Protein AF-D6M310-F1 (afdb_monomer)

Radius of gyration: 17.61 Å; Cα contacts (8 Å, |Δi|>4): 504; chains: 1; bounding box: 46×36×50 Å

Solvent-accessible surface area (backbone atoms only — not comparable to full-atom values): 12170 Å² total; per-residue (Å²): 90,78,44,66,45,43,84,85,25,40,32,71,4,36,37,53,16,61,73,55,71,64,67,44,76,38,56,81,94,59,65,78,46,72,40,64,43,55,43,76,31,38,37,73,98,52,70,31,34,40,52,64,45,43,35,78,77,72,47,52,67,87,69,46,58,67,46,52,50,48,44,40,73,65,60,84,83,68,48,81,92,77,37,37,74,42,31,30,25,39,21,34,22,29,72,80,40,39,59,79,41,71,46,77,46,69,38,84,70,81,80,83,89,54,66,55,53,76,50,77,41,44,92,67,47,79,96,52,38,91,78,48,46,89,90,47,75,40,76,44,64,30,42,48,58,89,65,32,36,34,36,73,62,66,96,91,39,63,53,74,45,81,61,67,56,23,49,30,19,43,30,34,16,35,71,40,80,59,62,42,52,41,60,73,47,57,83,34,35,32,44,63,64,50,73,74,52,23,64,76,29,74,49,79,39,55,21,48,24,73,22,22,27,38,32,37,15,34,64,84

Mean predicted aligned error: 3.47 Å

Structure (mmCIF, N/CA/C/O backbone):
data_AF-D6M310-F1
#
_entry.id   AF-D6M310-F1
#
loop_
_atom_site.group_PDB
_atom_site.id
_atom_site.type_symbol
_atom_site.label_atom_id
_atom_site.label_alt_id
_atom_site.label_comp_id
_atom_site.label_asym_id
_atom_site.label_entity_id
_atom_site.label_seq_id
_atom_site.pdbx_PDB_ins_code
_atom_site.Cartn_x
_atom_site.Cartn_y
_atom_site.Cartn_z
_atom_site.occupancy
_atom_site.B_iso_or_equiv
_atom_site.auth_seq_id
_atom_site.auth_comp_id
_atom_site.auth_asym_id
_atom_site.auth_atom_id
_atom_site.pdbx_PDB_model_num
ATOM 1 N N . MET A 1 1 ? -18.381 0.408 2.558 1.00 96.25 1 MET A N 1
ATOM 2 C CA . MET A 1 1 ? -17.812 1.773 2.440 1.00 96.25 1 MET A CA 1
ATOM 3 C C . MET A 1 1 ? -16.649 1.743 1.456 1.00 96.25 1 MET A C 1
ATOM 5 O O . MET A 1 1 ? -16.015 0.702 1.362 1.00 96.25 1 MET A O 1
ATOM 9 N N . TYR A 1 2 ? -16.381 2.819 0.716 1.00 98.44 2 TYR A N 1
ATOM 10 C CA . TYR A 1 2 ? -15.261 2.897 -0.232 1.00 98.44 2 TYR A CA 1
ATOM 11 C C . TYR A 1 2 ? -14.423 4.144 0.060 1.00 98.44 2 TYR A C 1
ATOM 13 O O . TYR A 1 2 ? -14.993 5.217 0.251 1.00 98.44 2 TYR A O 1
ATOM 21 N N . VAL A 1 3 ? -13.100 3.987 0.117 1.00 98.69 3 VAL A N 1
ATOM 22 C CA . VAL A 1 3 ? -12.133 5.064 0.364 1.00 98.69 3 VAL A CA 1
ATOM 23 C C . VAL A 1 3 ? -11.127 5.074 -0.793 1.00 98.69 3 VAL A C 1
ATOM 25 O O . VAL A 1 3 ? -10.292 4.168 -0.875 1.00 98.69 3 VAL A O 1
ATOM 28 N N . PRO A 1 4 ? -11.205 6.056 -1.708 1.00 98.31 4 PRO A N 1
ATOM 29 C CA . PRO A 1 4 ? -10.232 6.187 -2.788 1.00 98.31 4 PRO A CA 1
ATOM 30 C C . PRO A 1 4 ? -8.868 6.628 -2.237 1.00 98.31 4 PRO A C 1
ATOM 32 O O . PRO A 1 4 ? -8.811 7.255 -1.179 1.00 98.31 4 PRO A O 1
ATOM 35 N N . ALA A 1 5 ? -7.779 6.364 -2.960 1.00 97.50 5 ALA A N 1
ATOM 36 C CA . ALA A 1 5 ? -6.463 6.920 -2.656 1.00 97.50 5 ALA A CA 1
ATOM 37 C C . ALA A 1 5 ? -6.362 8.322 -3.273 1.00 97.50 5 ALA A C 1
ATOM 39 O O . ALA A 1 5 ? -6.257 8.471 -4.483 1.00 97.50 5 ALA A O 1
ATOM 40 N N . THR A 1 6 ? -6.441 9.357 -2.444 1.00 96.00 6 THR A N 1
ATOM 41 C CA . THR A 1 6 ? -6.372 10.770 -2.854 1.00 96.00 6 THR A CA 1
ATOM 42 C C . THR A 1 6 ? -5.476 11.520 -1.889 1.00 96.00 6 THR A C 1
ATOM 44 O O . THR A 1 6 ? -5.222 11.036 -0.785 1.00 96.00 6 THR A O 1
ATOM 47 N N . ALA A 1 7 ? -5.095 12.751 -2.219 1.00 92.56 7 ALA A N 1
ATOM 48 C CA . ALA A 1 7 ? -4.301 13.576 -1.306 1.00 92.56 7 ALA A CA 1
ATOM 49 C C . ALA A 1 7 ? -4.944 13.845 0.070 1.00 92.56 7 ALA A C 1
ATOM 51 O O . ALA A 1 7 ? -4.262 14.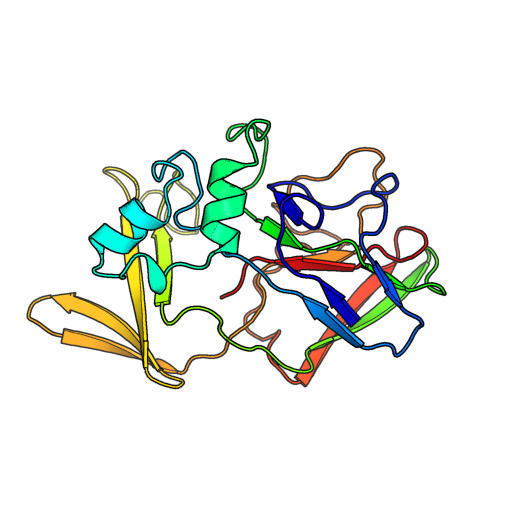282 0.991 1.00 92.56 7 ALA A O 1
ATOM 52 N N . LYS A 1 8 ? -6.251 13.596 0.225 1.00 94.00 8 LYS A N 1
ATOM 53 C CA . LYS A 1 8 ? -6.982 13.785 1.489 1.00 94.00 8 LYS A CA 1
ATOM 54 C C . LYS A 1 8 ? -7.143 12.509 2.306 1.00 94.00 8 LYS A C 1
ATOM 56 O O . LYS A 1 8 ? -7.536 12.585 3.464 1.00 94.00 8 LYS A O 1
ATOM 61 N N . THR A 1 9 ? -6.937 11.353 1.686 1.00 97.19 9 THR A N 1
ATOM 62 C CA . THR A 1 9 ? -7.278 10.045 2.260 1.00 97.19 9 THR A CA 1
ATOM 63 C C . THR A 1 9 ? -6.067 9.142 2.445 1.00 97.19 9 THR A C 1
ATOM 65 O O . THR A 1 9 ? -6.218 8.014 2.917 1.00 97.19 9 THR A O 1
ATOM 68 N N . VAL A 1 10 ? -4.882 9.621 2.059 1.00 96.31 10 VAL A N 1
ATOM 69 C CA . VAL A 1 10 ? -3.625 8.905 2.237 1.00 96.31 10 VAL A CA 1
ATOM 70 C C . VAL A 1 10 ? -2.641 9.704 3.077 1.00 96.31 10 VAL A C 1
ATOM 72 O O . VAL A 1 10 ? -2.610 10.932 3.047 1.00 96.31 10 VAL A O 1
ATOM 75 N N . HIS A 1 11 ? -1.778 8.971 3.765 1.00 94.94 11 HIS A N 1
ATOM 76 C CA . HIS A 1 11 ? -0.549 9.468 4.357 1.00 94.94 11 HIS A CA 1
ATOM 77 C C . HIS A 1 11 ? 0.626 8.914 3.555 1.00 94.94 11 HIS A C 1
ATOM 79 O O . HIS A 1 11 ? 0.642 7.731 3.217 1.00 94.94 11 HIS A O 1
ATOM 85 N N . TRP A 1 12 ? 1.622 9.743 3.247 1.00 94.75 12 TRP A N 1
ATOM 86 C CA . TRP A 1 12 ? 2.800 9.293 2.509 1.00 94.75 12 TRP A CA 1
ATOM 87 C C . TRP A 1 12 ? 4.026 9.264 3.415 1.00 94.75 12 TRP A C 1
ATOM 89 O O . TRP A 1 12 ? 4.481 10.285 3.921 1.00 94.75 12 TRP A O 1
ATOM 99 N N . GLY A 1 13 ? 4.546 8.062 3.639 1.00 95.75 13 GLY A N 1
ATOM 100 C CA . GLY A 1 13 ? 5.780 7.803 4.368 1.00 95.75 13 GLY A CA 1
ATOM 101 C C . GLY A 1 13 ? 5.624 7.746 5.883 1.00 95.75 13 GLY A C 1
ATOM 102 O O . GLY A 1 13 ? 6.535 7.258 6.563 1.00 95.75 13 GLY A O 1
ATOM 103 N N . ARG A 1 14 ? 4.460 8.148 6.400 1.00 96.44 14 ARG A N 1
ATOM 104 C CA . ARG A 1 14 ? 4.099 8.128 7.817 1.00 96.44 14 ARG A CA 1
ATOM 105 C C . ARG A 1 14 ? 2.827 7.329 8.069 1.00 96.44 14 ARG A C 1
ATOM 107 O O . ARG A 1 14 ? 1.945 7.280 7.219 1.00 96.44 14 ARG A O 1
ATOM 114 N N . LEU A 1 15 ? 2.751 6.719 9.244 1.00 98.06 15 LEU A N 1
ATOM 115 C CA . LEU A 1 15 ? 1.590 5.973 9.714 1.00 98.06 15 LEU A CA 1
ATOM 116 C C . LEU A 1 15 ? 0.692 6.873 10.570 1.00 98.06 15 LEU A C 1
ATOM 118 O O . LEU A 1 15 ? 1.223 7.688 11.331 1.00 98.06 15 LEU A O 1
ATOM 122 N N . PRO A 1 16 ? -0.639 6.695 10.502 1.00 98.00 16 PRO A N 1
ATOM 123 C CA . PRO A 1 16 ? -1.572 7.341 11.417 1.00 98.00 16 PRO A CA 1
ATOM 124 C C . PRO A 1 16 ? -1.187 7.149 12.889 1.00 98.00 16 PRO A C 1
ATOM 126 O O . PRO A 1 16 ? -0.737 6.074 13.291 1.00 98.00 16 PRO A O 1
ATOM 129 N N . CYS A 1 17 ? -1.409 8.182 13.693 1.00 97.88 17 CYS A N 1
ATOM 130 C CA . CYS A 1 17 ? -1.161 8.214 15.135 1.00 97.88 17 CYS A CA 1
ATOM 131 C C . CYS A 1 17 ? -2.410 8.673 15.907 1.00 97.88 17 CYS A C 1
ATOM 133 O O . CYS A 1 17 ? -3.466 8.890 15.310 1.00 97.88 17 CYS A O 1
ATOM 135 N N . ARG A 1 18 ? -2.300 8.855 17.232 1.00 97.12 18 ARG A N 1
ATOM 136 C CA . ARG A 1 18 ? -3.419 9.229 18.122 1.00 97.12 18 ARG A CA 1
ATOM 137 C C . ARG A 1 18 ? -4.200 10.458 17.657 1.00 97.12 18 ARG A C 1
ATOM 139 O O . ARG A 1 18 ? -5.413 10.505 17.828 1.00 97.12 18 ARG A O 1
ATOM 146 N N . SER A 1 19 ? -3.508 11.447 17.104 1.00 96.12 19 SER A N 1
ATOM 147 C CA . SER A 1 19 ? -4.085 12.722 16.673 1.00 96.12 19 SER A CA 1
ATOM 148 C C . SER A 1 19 ? -4.567 12.714 15.218 1.00 96.12 19 SER A C 1
ATOM 150 O O . SER A 1 19 ? -5.127 13.708 14.758 1.00 96.12 19 SER A O 1
ATOM 152 N N . THR A 1 20 ? -4.363 11.618 14.476 1.00 97.31 20 THR A N 1
ATOM 153 C CA . THR A 1 20 ? -4.751 11.542 13.064 1.00 97.31 20 THR A CA 1
ATOM 154 C C . THR A 1 20 ? -6.269 11.367 12.940 1.00 97.31 20 THR A C 1
ATOM 156 O O . THR A 1 20 ? -6.795 10.367 13.427 1.00 97.31 20 THR A O 1
ATOM 159 N N . PRO A 1 21 ? -6.995 12.297 12.291 1.00 97.12 21 PRO A N 1
ATOM 160 C CA . PRO A 1 21 ? -8.437 12.166 12.119 1.00 97.12 21 PRO A CA 1
ATOM 161 C C . PRO A 1 21 ? -8.783 11.020 11.155 1.00 97.12 21 PRO A C 1
ATOM 163 O O . PRO A 1 21 ? -8.035 10.773 10.203 1.00 97.12 21 PRO A O 1
ATOM 166 N N . PRO A 1 22 ? -9.928 10.341 11.348 1.00 98.19 22 PRO A N 1
ATOM 167 C CA . PRO A 1 22 ? -10.390 9.340 10.404 1.00 98.19 22 PRO A CA 1
ATOM 168 C C . PRO A 1 22 ? -10.808 9.969 9.081 1.00 98.19 22 PRO A C 1
ATOM 170 O O . PRO A 1 22 ? -11.435 11.026 9.035 1.00 98.19 22 PRO A O 1
ATOM 173 N N . VAL A 1 23 ? -10.544 9.248 7.996 1.00 98.56 23 VAL A N 1
ATOM 174 C CA . VAL A 1 23 ? -11.078 9.569 6.664 1.00 98.56 23 VAL A CA 1
ATOM 175 C C . VAL A 1 23 ? -12.434 8.896 6.430 1.00 98.56 23 VAL A C 1
ATOM 177 O O . VAL A 1 23 ? -13.150 9.234 5.489 1.00 98.56 23 VAL A O 1
ATOM 180 N N . ALA A 1 24 ? -12.776 7.917 7.274 1.00 98.38 24 ALA A N 1
ATOM 181 C CA . ALA A 1 24 ? -14.007 7.145 7.214 1.00 98.38 24 ALA A CA 1
ATOM 182 C C . ALA A 1 24 ? -14.281 6.438 8.553 1.00 98.38 24 ALA A C 1
ATOM 184 O O . ALA A 1 24 ? -13.349 6.133 9.298 1.00 98.38 24 ALA A O 1
ATOM 185 N N . GLU A 1 25 ? -15.545 6.109 8.822 1.00 98.56 25 GLU A N 1
ATOM 186 C CA . GLU A 1 25 ? -15.960 5.366 10.016 1.00 98.56 25 GLU A CA 1
ATOM 187 C C . GLU A 1 25 ? -16.900 4.211 9.652 1.00 98.56 25 GLU A C 1
ATOM 189 O O . GLU A 1 25 ? -17.784 4.355 8.805 1.00 98.56 25 GLU A O 1
ATOM 194 N N . ILE A 1 26 ? -16.731 3.061 10.304 1.00 98.56 26 ILE A N 1
ATOM 195 C CA . ILE A 1 26 ? -17.580 1.876 10.142 1.00 98.56 26 ILE A CA 1
ATOM 196 C C . ILE A 1 26 ? -17.915 1.255 11.507 1.00 98.56 26 ILE A C 1
ATOM 198 O O . ILE A 1 26 ? -17.118 1.352 12.440 1.00 98.56 26 ILE A O 1
ATOM 202 N N . PRO A 1 27 ? -19.068 0.582 11.666 1.00 98.56 27 PRO A N 1
ATOM 203 C CA . PRO A 1 27 ? -19.313 -0.239 12.847 1.00 98.56 27 PRO A CA 1
ATOM 204 C C . PRO A 1 27 ? -18.447 -1.509 12.824 1.00 98.56 27 PRO A C 1
ATOM 206 O O . PRO A 1 27 ? -17.963 -1.932 11.770 1.00 98.56 27 PRO A O 1
ATOM 209 N N . SER A 1 28 ? -18.302 -2.167 13.978 1.00 98.56 28 SER A N 1
ATOM 210 C CA . SER A 1 28 ? -17.746 -3.527 14.031 1.00 98.56 28 SER A CA 1
ATOM 211 C C . SER A 1 28 ? -18.548 -4.478 13.130 1.00 98.56 28 SER A C 1
ATOM 213 O O . SER A 1 28 ? -19.777 -4.407 13.079 1.00 98.56 28 SER A O 1
ATOM 215 N N . GLY A 1 29 ? -17.850 -5.336 12.381 1.00 98.06 29 GLY A N 1
ATOM 216 C CA . GLY A 1 29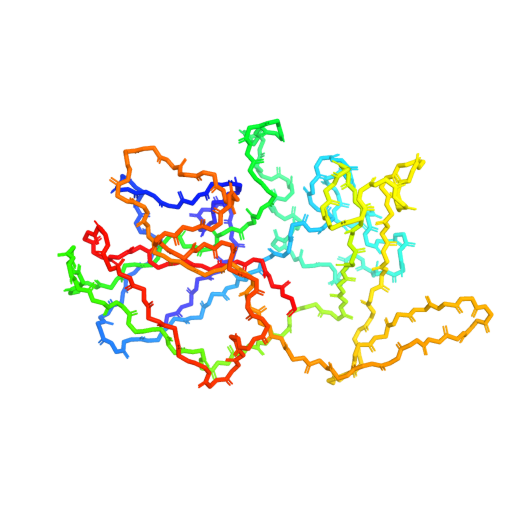 ? -18.440 -6.188 11.339 1.00 98.06 29 GLY A CA 1
ATOM 217 C C . GLY A 1 29 ? -18.720 -5.477 10.007 1.00 98.06 29 GLY A C 1
ATOM 218 O O . GLY A 1 29 ? -19.171 -6.117 9.059 1.00 98.06 29 GLY A O 1
ATOM 219 N N . GLY A 1 30 ? -18.450 -4.171 9.906 1.00 98.25 30 GLY A N 1
ATOM 220 C CA . GLY A 1 30 ? -18.547 -3.421 8.658 1.00 98.25 30 GLY A CA 1
ATOM 221 C C . GLY A 1 30 ? -17.450 -3.783 7.652 1.00 98.25 30 GLY A C 1
ATOM 222 O O . GLY A 1 30 ? -16.360 -4.216 8.019 1.00 98.25 30 GLY A O 1
ATOM 223 N N . ALA A 1 31 ? -17.731 -3.556 6.367 1.00 98.25 31 ALA A N 1
ATOM 224 C CA . ALA A 1 31 ? -16.778 -3.761 5.278 1.00 98.25 31 ALA A CA 1
ATOM 225 C C . ALA A 1 31 ? -16.356 -2.430 4.635 1.00 98.25 31 ALA A C 1
ATOM 227 O O . ALA A 1 31 ? -17.189 -1.558 4.333 1.00 98.25 31 ALA A O 1
ATOM 228 N N . VAL A 1 32 ? -15.057 -2.306 4.363 1.00 98.44 32 VAL A N 1
ATOM 229 C CA . VAL A 1 32 ? -14.458 -1.174 3.655 1.00 98.44 32 VAL A CA 1
ATOM 230 C C . VAL A 1 32 ? -13.621 -1.659 2.471 1.00 98.44 32 VAL A C 1
ATOM 232 O O . VAL A 1 32 ? -12.923 -2.664 2.558 1.00 98.44 32 VAL A O 1
ATOM 235 N N . THR A 1 33 ? -13.709 -0.946 1.353 1.00 98.69 33 THR A N 1
ATOM 236 C CA . THR A 1 33 ? -12.842 -1.108 0.185 1.00 98.69 33 THR A CA 1
ATOM 237 C C . THR A 1 33 ? -11.902 0.089 0.132 1.00 98.69 33 THR A C 1
ATOM 239 O O . THR A 1 33 ? -12.374 1.224 0.093 1.00 98.69 33 THR A O 1
ATOM 242 N N . LEU A 1 34 ? -10.596 -0.165 0.151 1.00 98.75 34 LEU A N 1
ATOM 243 C CA . LEU A 1 34 ? -9.558 0.858 0.052 1.00 98.75 34 LEU A CA 1
ATOM 244 C C . LEU A 1 34 ? -8.884 0.745 -1.312 1.00 98.75 34 LEU A C 1
ATOM 246 O O . LEU A 1 34 ? -8.487 -0.351 -1.707 1.00 98.75 34 LEU A O 1
ATOM 250 N N . ASP A 1 35 ? -8.716 1.869 -1.997 1.00 98.69 35 ASP A N 1
ATOM 251 C CA . ASP A 1 35 ? -7.737 1.935 -3.076 1.00 98.69 35 ASP A CA 1
ATOM 252 C C . ASP A 1 35 ? -6.344 2.108 -2.471 1.00 98.69 35 ASP A C 1
ATOM 254 O O . ASP A 1 35 ? -6.147 2.879 -1.532 1.00 98.69 35 ASP A O 1
ATOM 258 N N . THR A 1 36 ? -5.369 1.389 -3.015 1.00 98.31 36 THR A N 1
ATOM 259 C CA . THR A 1 36 ? -3.959 1.481 -2.626 1.00 98.31 36 THR A CA 1
ATOM 260 C C . THR A 1 36 ? -3.111 1.826 -3.840 1.00 98.31 36 THR A C 1
ATOM 262 O O . THR A 1 36 ? 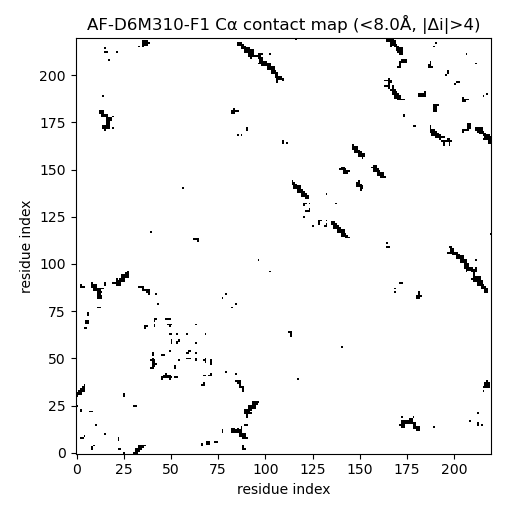-3.425 1.415 -4.962 1.00 98.31 36 THR A O 1
ATOM 265 N N . VAL A 1 37 ? -2.010 2.534 -3.603 1.00 97.62 37 VAL A N 1
ATOM 266 C CA . VAL A 1 37 ? -1.048 2.947 -4.628 1.00 97.62 37 VAL A CA 1
ATOM 267 C C . VAL A 1 37 ? 0.335 2.454 -4.214 1.00 97.62 37 VAL A C 1
ATOM 269 O O . VAL A 1 37 ? 0.736 2.627 -3.064 1.00 97.62 37 VAL A O 1
ATOM 272 N N . SER A 1 38 ? 1.048 1.804 -5.136 1.00 96.50 38 SER A N 1
ATOM 273 C CA . SER A 1 38 ? 2.463 1.483 -4.930 1.00 96.50 38 SER A CA 1
ATOM 274 C C . SER A 1 38 ? 3.284 2.766 -4.967 1.00 96.50 38 SER A C 1
ATOM 276 O O . SER A 1 38 ? 2.988 3.688 -5.723 1.00 96.50 38 SER A O 1
ATOM 278 N N . HIS A 1 39 ? 4.335 2.813 -4.161 1.00 94.94 39 HIS A N 1
ATOM 279 C CA . HIS A 1 39 ? 5.252 3.941 -4.132 1.00 94.94 39 HIS A CA 1
ATOM 280 C C . HIS A 1 39 ? 6.189 3.996 -5.354 1.00 94.94 39 HIS A C 1
ATOM 282 O O . HIS A 1 39 ? 6.878 4.989 -5.568 1.00 94.94 39 HIS A O 1
ATOM 288 N N . GLU A 1 40 ? 6.225 2.943 -6.167 1.00 95.62 40 GLU A N 1
ATOM 289 C CA . GLU A 1 40 ? 7.040 2.880 -7.377 1.00 95.62 40 GLU A CA 1
ATOM 290 C C . GLU A 1 40 ? 6.503 3.824 -8.473 1.00 95.62 40 GLU A C 1
ATOM 292 O O . GLU A 1 40 ? 5.302 3.924 -8.719 1.00 95.62 40 GLU A O 1
ATOM 297 N N . GLY A 1 41 ? 7.411 4.545 -9.127 1.00 94.94 41 GLY A N 1
ATOM 298 C CA . GLY A 1 41 ? 7.145 5.588 -10.120 1.00 94.94 41 GLY A CA 1
ATOM 299 C C . GLY A 1 41 ? 6.794 6.964 -9.546 1.00 94.94 41 GLY A C 1
ATOM 300 O O . GLY A 1 41 ? 6.822 7.947 -10.283 1.00 94.94 41 GLY A O 1
ATOM 301 N N . ILE A 1 42 ? 6.488 7.067 -8.249 1.00 95.06 42 ILE A N 1
ATOM 302 C CA . ILE A 1 42 ? 6.055 8.328 -7.622 1.00 95.06 42 ILE A CA 1
ATOM 303 C C . ILE A 1 42 ? 7.083 8.917 -6.647 1.00 95.06 42 ILE A C 1
ATOM 305 O O . ILE A 1 42 ? 6.881 10.020 -6.148 1.00 95.06 42 ILE A O 1
ATOM 309 N N . LEU A 1 43 ? 8.199 8.233 -6.391 1.00 93.38 43 LEU A N 1
ATOM 310 C CA . LEU A 1 43 ? 9.266 8.747 -5.528 1.00 93.38 43 LEU A CA 1
ATOM 311 C C . LEU A 1 43 ? 10.205 9.714 -6.259 1.00 93.38 43 LEU A C 1
ATOM 313 O O . LEU A 1 43 ? 10.354 9.685 -7.480 1.00 93.38 43 LEU A O 1
ATOM 317 N N . GLU A 1 44 ? 10.867 10.576 -5.493 1.00 91.69 44 GLU A N 1
ATOM 318 C CA . GLU A 1 44 ? 11.741 11.644 -5.985 1.00 91.69 44 GLU A CA 1
ATOM 319 C C . GLU A 1 44 ? 12.977 11.095 -6.702 1.00 91.69 44 GLU A C 1
ATOM 321 O O . GLU A 1 44 ? 13.375 11.636 -7.731 1.00 91.69 44 GLU A O 1
ATOM 326 N N . ASP A 1 45 ? 13.544 9.985 -6.221 1.00 89.25 45 ASP A N 1
ATOM 327 C CA . ASP A 1 45 ? 14.670 9.287 -6.859 1.00 89.25 45 ASP A CA 1
ATOM 328 C C . ASP A 1 45 ? 14.291 8.625 -8.196 1.00 89.25 45 ASP A C 1
ATOM 330 O O . ASP A 1 45 ? 15.163 8.222 -8.963 1.00 89.25 45 ASP A O 1
ATOM 334 N N . GLN A 1 46 ? 12.993 8.549 -8.494 1.00 93.00 46 GLN A N 1
ATOM 335 C CA . GLN A 1 46 ? 12.425 8.017 -9.735 1.00 93.00 46 GLN A CA 1
ATOM 336 C C . GLN A 1 46 ? 11.911 9.127 -10.660 1.00 93.00 46 GLN A C 1
ATOM 338 O O . GLN A 1 46 ? 11.265 8.851 -11.669 1.00 93.00 46 GLN A O 1
ATOM 343 N N . GLY A 1 47 ? 12.184 10.388 -10.313 1.00 92.94 47 GLY A N 1
ATOM 344 C CA . GLY A 1 47 ? 11.718 11.567 -11.036 1.00 92.94 47 GLY A CA 1
ATOM 345 C C . GLY A 1 47 ? 10.324 12.040 -10.631 1.00 92.94 47 GLY A C 1
ATOM 346 O O . GLY A 1 47 ? 9.908 13.101 -11.090 1.00 92.94 47 GLY A O 1
ATOM 347 N N . ARG A 1 48 ? 9.618 11.303 -9.756 1.00 94.25 48 ARG A 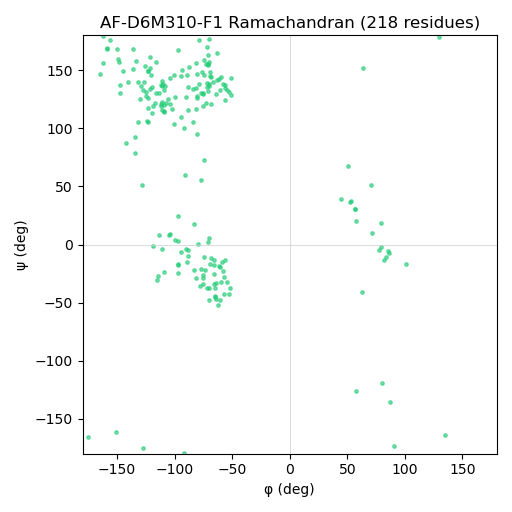N 1
ATOM 348 C CA . ARG A 1 48 ? 8.272 11.648 -9.269 1.00 94.25 48 ARG A CA 1
ATOM 349 C C . ARG A 1 48 ? 7.284 11.925 -10.414 1.00 94.25 48 ARG A C 1
ATOM 351 O O . ARG A 1 48 ? 6.401 12.774 -10.333 1.00 94.25 48 ARG A O 1
ATOM 358 N N . ASP A 1 49 ? 7.439 11.170 -11.492 1.00 96.62 49 ASP A N 1
ATOM 359 C CA . ASP A 1 49 ? 6.593 11.221 -12.674 1.00 96.62 49 ASP A CA 1
ATOM 360 C C . ASP A 1 49 ? 6.264 9.781 -13.079 1.00 96.62 49 ASP A C 1
ATOM 362 O O . ASP A 1 49 ? 7.030 9.149 -13.816 1.00 96.62 49 ASP A O 1
ATOM 366 N N . PRO A 1 50 ? 5.136 9.227 -12.603 1.00 97.50 50 PRO A N 1
ATOM 367 C CA . PRO A 1 50 ? 4.795 7.844 -12.896 1.00 97.50 50 PRO A CA 1
ATOM 368 C C . PRO A 1 50 ? 4.522 7.627 -14.391 1.00 97.50 50 PRO A C 1
ATOM 370 O O . PRO A 1 50 ? 4.719 6.520 -14.884 1.00 97.50 50 PRO A O 1
ATOM 373 N N . VAL A 1 51 ? 4.116 8.660 -15.142 1.00 98.31 51 VAL A N 1
ATOM 374 C CA . VAL A 1 51 ? 3.896 8.533 -16.590 1.00 98.31 51 VAL A CA 1
ATOM 375 C C . VAL A 1 51 ? 5.229 8.363 -17.307 1.00 98.31 51 VAL A C 1
ATOM 377 O O . VAL A 1 51 ? 5.371 7.437 -18.104 1.00 98.31 51 VAL A O 1
ATOM 380 N N . ALA A 1 52 ? 6.218 9.203 -17.000 1.00 98.25 52 ALA A N 1
ATOM 381 C CA . ALA A 1 52 ? 7.554 9.064 -17.569 1.00 98.25 52 ALA A CA 1
ATOM 382 C C . ALA A 1 52 ? 8.235 7.763 -17.111 1.00 98.25 52 ALA A C 1
ATOM 384 O O . ALA A 1 52 ? 8.783 7.029 -17.937 1.00 98.25 52 ALA A O 1
ATOM 385 N N . PHE A 1 53 ? 8.154 7.442 -15.815 1.00 98.06 53 PHE A N 1
ATOM 386 C CA . PHE A 1 53 ? 8.785 6.259 -15.235 1.00 98.06 53 PHE A CA 1
ATOM 387 C C . PHE A 1 53 ? 8.238 4.957 -15.834 1.00 98.06 53 PHE A C 1
ATOM 389 O O . PHE A 1 53 ? 9.008 4.131 -16.324 1.00 98.06 53 PHE A O 1
ATOM 396 N N . PHE A 1 54 ? 6.913 4.769 -15.855 1.00 98.31 54 PHE A N 1
ATOM 397 C CA . PHE A 1 54 ? 6.318 3.562 -16.437 1.00 98.31 54 PHE A CA 1
ATOM 398 C C . PHE A 1 54 ? 6.344 3.572 -17.974 1.00 98.31 54 PHE A C 1
ATOM 400 O O . PHE A 1 54 ? 6.422 2.508 -18.596 1.00 98.31 54 PHE A O 1
ATOM 407 N N . GLY A 1 55 ? 6.365 4.755 -18.595 1.00 97.94 55 GLY A N 1
ATOM 408 C CA . GLY A 1 55 ? 6.541 4.923 -20.037 1.00 97.94 55 GLY A CA 1
ATOM 409 C C . GLY A 1 55 ? 7.858 4.341 -20.556 1.00 97.94 55 GLY A C 1
ATOM 410 O O . GLY A 1 55 ? 7.881 3.771 -21.647 1.00 97.94 55 GLY A O 1
ATOM 411 N N . ALA A 1 56 ? 8.927 4.361 -19.748 1.00 97.06 56 ALA A N 1
ATOM 412 C CA . ALA A 1 56 ? 10.198 3.703 -20.073 1.00 97.06 56 ALA A CA 1
ATOM 413 C C . ALA A 1 56 ? 10.071 2.175 -20.262 1.00 97.06 56 ALA A C 1
ATOM 415 O O . ALA A 1 56 ? 10.909 1.561 -20.922 1.00 97.06 56 ALA A O 1
ATOM 416 N N . TYR A 1 57 ? 8.999 1.567 -19.740 1.00 96.00 57 TYR A N 1
ATOM 417 C CA . TYR A 1 57 ? 8.665 0.148 -19.902 1.00 96.00 57 TYR A CA 1
ATOM 418 C C . TYR A 1 57 ? 7.522 -0.098 -20.903 1.00 96.00 57 TYR A C 1
ATOM 420 O O . TYR A 1 57 ? 7.025 -1.220 -21.025 1.00 96.00 57 TYR A O 1
ATOM 428 N N . GLY A 1 58 ? 7.095 0.940 -21.629 1.00 96.38 58 GLY A N 1
ATOM 429 C CA . GLY A 1 58 ? 6.031 0.859 -22.630 1.00 96.38 58 GLY A CA 1
ATOM 430 C C . GLY A 1 58 ? 4.611 0.862 -22.059 1.00 96.38 58 GLY A C 1
ATOM 431 O O . GLY A 1 58 ? 3.684 0.453 -22.756 1.00 96.38 58 GLY A O 1
ATOM 432 N N . VAL A 1 59 ? 4.420 1.298 -20.809 1.00 98.06 59 VAL A N 1
ATOM 433 C CA . VAL A 1 59 ? 3.079 1.541 -20.254 1.00 98.06 59 VAL A CA 1
ATOM 434 C C . VAL A 1 59 ? 2.533 2.842 -20.838 1.00 98.06 59 VAL A C 1
ATOM 436 O O . VAL A 1 59 ? 3.219 3.864 -20.839 1.00 98.06 59 VAL A O 1
ATOM 439 N N . ARG A 1 60 ? 1.299 2.815 -21.347 1.00 98.06 60 ARG A N 1
ATOM 440 C CA . ARG A 1 60 ? 0.669 4.014 -21.911 1.00 98.06 60 ARG A CA 1
ATOM 441 C C . ARG A 1 60 ? 0.203 4.949 -20.787 1.00 98.06 60 ARG A C 1
ATOM 443 O O . ARG A 1 60 ? -0.207 4.451 -19.739 1.00 98.06 60 ARG A O 1
ATOM 450 N N . PRO A 1 61 ? 0.204 6.280 -20.978 1.00 97.81 61 PRO A N 1
ATOM 451 C CA . PRO A 1 61 ? -0.213 7.227 -19.939 1.00 97.81 61 PRO A CA 1
ATOM 452 C C . PRO A 1 61 ? -1.611 6.970 -19.354 1.00 97.81 61 PRO A C 1
ATOM 454 O O . PRO A 1 61 ? -1.842 7.253 -18.181 1.00 97.81 61 PRO A O 1
ATOM 457 N N . GLU A 1 62 ? -2.541 6.444 -20.154 1.00 97.25 62 GLU A N 1
ATOM 458 C CA . GLU A 1 62 ? -3.895 6.070 -19.730 1.00 97.25 62 GLU A CA 1
ATOM 459 C C . GLU A 1 62 ? -3.959 4.795 -18.876 1.00 97.25 62 GLU A C 1
ATOM 461 O O . GLU A 1 62 ? -4.917 4.620 -18.127 1.00 97.25 62 GLU A O 1
ATOM 466 N N . ASP A 1 63 ? -2.945 3.930 -18.964 1.00 97.25 63 ASP A N 1
ATOM 467 C CA . ASP A 1 63 ? -2.834 2.708 -18.161 1.00 97.25 63 ASP A CA 1
ATOM 468 C C . ASP A 1 63 ? -2.117 2.974 -16.820 1.00 97.25 63 ASP A C 1
ATOM 470 O O . ASP A 1 63 ? -2.102 2.110 -15.941 1.00 97.25 63 ASP A O 1
ATOM 474 N N . VAL A 1 64 ? -1.532 4.168 -16.645 1.00 98.31 64 VAL A N 1
ATOM 475 C CA . VAL A 1 64 ? -0.961 4.622 -15.371 1.00 98.31 64 VAL A CA 1
ATOM 476 C C . VAL A 1 64 ? -2.074 5.127 -14.462 1.00 98.31 64 VAL A C 1
ATOM 478 O O . VAL A 1 64 ? -2.837 6.022 -14.835 1.00 98.31 64 VAL A O 1
ATOM 481 N N . LEU A 1 65 ? -2.136 4.585 -13.243 1.00 98.06 65 LEU A N 1
ATOM 482 C CA . LEU A 1 65 ? -3.179 4.919 -12.276 1.00 98.06 65 LEU A CA 1
ATOM 483 C C . LEU A 1 65 ? -3.297 6.437 -12.053 1.00 98.06 65 LEU A C 1
ATOM 485 O O . LEU A 1 65 ? -2.310 7.140 -11.816 1.00 98.06 65 LEU A O 1
ATOM 489 N N . SER A 1 66 ? -4.527 6.949 -12.122 1.00 97.25 66 SER A N 1
ATOM 490 C CA . SER A 1 66 ? -4.803 8.382 -11.988 1.00 97.25 66 SER A CA 1
ATOM 491 C C . SER A 1 66 ? -4.473 8.920 -10.597 1.00 97.25 66 SER A C 1
ATOM 493 O O . SER A 1 66 ? -4.009 10.050 -10.483 1.00 97.25 66 SER A O 1
ATOM 495 N N . ASP A 1 67 ? -4.667 8.114 -9.555 1.00 96.81 67 ASP A N 1
ATOM 496 C CA . ASP A 1 67 ? -4.293 8.468 -8.185 1.00 96.81 67 ASP A CA 1
ATOM 497 C C . ASP A 1 67 ? -2.773 8.492 -7.990 1.00 96.81 67 ASP A C 1
ATOM 499 O O . ASP A 1 67 ? -2.273 9.413 -7.362 1.00 96.81 67 ASP A O 1
ATOM 503 N N . ALA A 1 68 ? -2.004 7.586 -8.600 1.00 97.12 68 ALA A N 1
ATOM 504 C CA . ALA A 1 68 ? -0.541 7.684 -8.597 1.00 97.12 68 ALA A CA 1
ATOM 505 C C . ALA A 1 68 ? -0.065 9.019 -9.200 1.00 97.12 68 ALA A C 1
ATOM 507 O O . ALA A 1 68 ? 0.806 9.686 -8.639 1.00 97.12 68 ALA A O 1
ATOM 508 N N . ARG A 1 69 ? -0.685 9.452 -10.305 1.00 96.50 69 ARG A N 1
ATOM 509 C CA . ARG A 1 69 ? -0.412 10.755 -10.938 1.00 96.50 69 ARG A CA 1
ATOM 510 C C . ARG A 1 69 ? -0.810 11.929 -10.038 1.00 96.50 69 ARG A C 1
ATOM 512 O O . ARG A 1 69 ? -0.042 12.879 -9.906 1.00 96.50 69 ARG A O 1
ATOM 519 N N . GLU A 1 70 ? -1.984 11.865 -9.410 1.00 95.31 70 GLU A N 1
ATOM 520 C CA . GLU A 1 70 ? -2.449 12.881 -8.456 1.00 95.31 70 GLU A CA 1
ATOM 521 C C . GLU A 1 70 ? -1.505 12.994 -7.254 1.00 95.31 70 GLU A C 1
ATOM 523 O O . GLU A 1 70 ? -1.103 14.095 -6.875 1.00 95.31 70 GLU A O 1
ATOM 528 N N . LEU A 1 71 ? -1.128 11.867 -6.650 1.00 95.38 71 LEU A N 1
ATOM 529 C CA . LEU A 1 71 ? -0.270 11.828 -5.470 1.00 95.38 71 LEU A CA 1
ATOM 530 C C . LEU A 1 71 ? 1.118 12.383 -5.785 1.00 95.38 71 LEU A C 1
ATOM 532 O O . LEU A 1 71 ? 1.588 13.279 -5.075 1.00 95.38 71 LEU A O 1
ATOM 536 N N . ALA A 1 72 ? 1.719 11.946 -6.896 1.00 94.88 72 ALA A N 1
ATOM 537 C CA . ALA A 1 72 ? 2.976 12.495 -7.391 1.00 94.88 72 ALA A CA 1
ATOM 538 C C . ALA A 1 72 ? 2.909 14.027 -7.541 1.00 94.88 72 ALA A C 1
ATOM 540 O O . ALA A 1 72 ? 3.815 14.719 -7.081 1.00 94.88 72 ALA A O 1
ATOM 541 N N . ALA A 1 73 ? 1.812 14.581 -8.065 1.00 92.50 73 ALA A N 1
ATOM 542 C CA . ALA A 1 73 ? 1.654 16.028 -8.236 1.00 92.50 73 ALA A CA 1
ATOM 543 C C . ALA A 1 73 ? 1.350 16.807 -6.936 1.00 92.50 73 ALA A C 1
ATOM 545 O O . ALA A 1 73 ? 1.694 17.982 -6.832 1.00 92.50 73 ALA A O 1
ATOM 546 N N . SER A 1 74 ? 0.694 16.190 -5.948 1.00 85.31 74 SER A N 1
ATOM 547 C CA . SER A 1 74 ? 0.067 16.905 -4.818 1.00 85.31 74 SER A CA 1
ATOM 548 C C . SER A 1 74 ? 0.901 16.982 -3.533 1.00 85.31 74 SER A C 1
ATOM 550 O O . SER A 1 74 ? 0.715 17.898 -2.735 1.00 85.31 74 SER A O 1
ATOM 552 N N . HIS A 1 75 ? 1.831 16.055 -3.301 1.00 72.00 75 HIS A N 1
ATOM 553 C CA . HIS A 1 75 ? 2.519 15.930 -2.004 1.00 72.00 75 HIS A CA 1
ATOM 554 C C . HIS A 1 75 ? 3.825 16.737 -1.904 1.00 72.00 75 HIS A C 1
ATOM 556 O O . HIS A 1 75 ? 4.903 16.162 -1.744 1.00 72.00 75 HIS A O 1
ATOM 562 N N . ALA A 1 76 ? 3.779 18.059 -2.061 1.00 60.97 76 ALA A N 1
ATOM 563 C CA . ALA A 1 76 ? 4.994 18.888 -2.061 1.00 60.97 76 ALA A CA 1
ATOM 564 C C . ALA A 1 76 ? 5.739 18.929 -0.701 1.00 60.97 76 ALA A C 1
ATOM 566 O O . ALA A 1 76 ? 6.877 19.380 -0.650 1.00 60.97 76 ALA A O 1
ATOM 567 N N . GLY A 1 77 ? 5.115 18.461 0.390 1.00 69.12 77 GLY A N 1
ATOM 568 C CA . GLY A 1 77 ? 5.659 18.512 1.755 1.00 69.12 77 GLY A CA 1
ATOM 569 C C . GLY A 1 77 ? 6.356 17.245 2.264 1.00 69.12 77 GLY A C 1
ATOM 570 O O . GLY A 1 77 ? 6.747 17.223 3.427 1.00 69.12 77 GLY A O 1
ATOM 571 N N . ARG A 1 78 ? 6.488 16.194 1.443 1.00 86.38 78 ARG A N 1
ATOM 572 C CA . ARG A 1 78 ? 7.217 14.975 1.828 1.00 86.38 78 ARG A CA 1
ATOM 573 C C . ARG A 1 78 ? 8.719 15.261 1.891 1.00 86.38 78 ARG A C 1
ATOM 575 O O . ARG A 1 78 ? 9.277 15.810 0.943 1.00 86.38 78 ARG A O 1
ATOM 582 N N . ASP A 1 79 ? 9.368 14.843 2.973 1.00 90.38 79 ASP A N 1
ATOM 583 C CA . ASP A 1 79 ? 10.824 14.880 3.105 1.00 90.38 79 ASP A CA 1
ATOM 584 C C . ASP A 1 79 ? 11.391 13.475 2.827 1.00 90.38 79 ASP A C 1
ATOM 586 O O . ASP A 1 79 ? 11.318 12.607 3.700 1.00 90.38 79 ASP A O 1
ATOM 590 N N . PRO A 1 80 ? 11.991 13.212 1.649 1.00 88.31 80 PRO A N 1
ATOM 591 C CA . PRO A 1 80 ? 12.519 11.890 1.306 1.00 88.31 80 PRO A CA 1
ATOM 592 C C . PRO A 1 80 ? 13.635 11.396 2.234 1.00 88.31 80 PRO A C 1
ATOM 594 O O . PRO A 1 80 ? 13.905 10.196 2.263 1.00 88.31 80 PRO A O 1
ATOM 597 N N . ALA A 1 81 ? 14.289 12.284 2.990 1.00 88.94 81 ALA A N 1
ATOM 598 C CA . ALA A 1 81 ? 15.309 11.898 3.959 1.00 88.94 81 ALA A CA 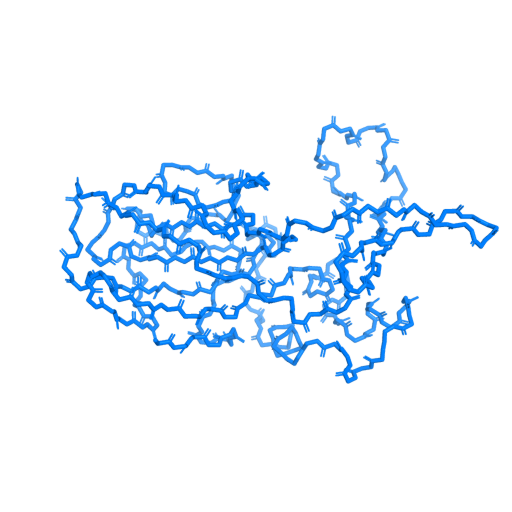1
ATOM 599 C C . ALA A 1 81 ? 14.709 11.453 5.301 1.00 88.94 81 ALA A C 1
ATOM 601 O O . ALA A 1 81 ? 15.377 10.760 6.072 1.00 88.94 81 ALA A O 1
ATOM 602 N N . ARG A 1 82 ? 13.470 11.863 5.601 1.00 92.12 82 ARG A N 1
ATOM 603 C CA . ARG A 1 82 ? 12.816 11.603 6.890 1.00 92.12 82 ARG A CA 1
ATOM 604 C C . ARG A 1 82 ? 11.608 10.695 6.785 1.00 92.12 82 ARG A C 1
ATOM 606 O O . ARG A 1 82 ? 11.295 10.060 7.787 1.00 92.12 82 ARG A O 1
ATOM 613 N N . ASP A 1 83 ? 10.924 10.667 5.651 1.00 94.94 83 ASP A N 1
ATOM 614 C CA . ASP A 1 83 ? 9.665 9.963 5.449 1.00 94.94 83 ASP A CA 1
ATOM 615 C C . ASP A 1 83 ? 9.874 8.675 4.655 1.00 94.94 83 ASP A C 1
ATOM 617 O O . ASP A 1 83 ? 10.664 8.606 3.709 1.00 94.94 83 ASP A O 1
ATOM 621 N N . GLY A 1 84 ? 9.116 7.639 5.011 1.00 95.38 84 GLY A N 1
ATOM 622 C CA . GLY A 1 84 ? 9.207 6.360 4.322 1.00 95.38 84 GLY A CA 1
ATOM 623 C C . GLY A 1 84 ? 8.636 6.405 2.901 1.00 95.38 84 GLY A C 1
ATOM 624 O O . GLY A 1 84 ? 8.116 7.432 2.448 1.00 95.38 84 GLY A O 1
ATOM 625 N N . PRO A 1 85 ? 8.738 5.293 2.163 1.00 94.69 85 PRO A N 1
ATOM 626 C CA . PRO A 1 85 ? 8.304 5.258 0.774 1.00 94.69 85 PRO A CA 1
ATOM 627 C C . PRO A 1 85 ? 6.789 5.060 0.641 1.00 94.69 85 PRO A C 1
ATOM 629 O O . PRO A 1 85 ? 6.205 5.542 -0.321 1.00 94.69 85 PRO A O 1
ATOM 632 N N . HIS A 1 86 ? 6.151 4.383 1.599 1.00 97.38 86 HIS A N 1
ATOM 633 C CA . HIS A 1 86 ? 4.804 3.840 1.433 1.00 97.38 86 HIS A CA 1
ATOM 634 C C . HIS A 1 86 ? 3.707 4.908 1.379 1.00 97.38 86 HIS A C 1
ATOM 636 O O . HIS A 1 86 ? 3.687 5.833 2.192 1.00 97.38 86 HIS A O 1
ATOM 642 N N . VAL A 1 87 ? 2.748 4.717 0.473 1.00 97.38 87 VAL A N 1
ATOM 643 C CA . VAL A 1 87 ? 1.457 5.415 0.474 1.00 97.38 87 VAL A CA 1
ATOM 644 C C . VAL A 1 87 ? 0.466 4.592 1.293 1.00 97.38 87 VAL A C 1
ATOM 646 O O . VAL A 1 87 ? 0.298 3.396 1.052 1.00 97.38 87 VAL A O 1
ATOM 649 N N . VAL A 1 88 ? -0.180 5.228 2.266 1.00 98.19 88 VAL A N 1
ATOM 650 C CA . VAL A 1 88 ? -1.000 4.580 3.294 1.00 98.19 88 VAL A CA 1
ATOM 651 C C . VAL A 1 88 ? -2.409 5.156 3.260 1.00 98.19 88 VAL A C 1
ATOM 653 O O . VAL A 1 88 ? -2.621 6.274 3.719 1.00 98.19 88 VAL A O 1
ATOM 656 N N . THR A 1 89 ? -3.377 4.404 2.741 1.00 98.69 89 THR A N 1
ATOM 657 C CA . THR A 1 89 ? -4.787 4.815 2.695 1.00 98.69 89 THR A CA 1
ATOM 658 C C . THR A 1 89 ? -5.461 4.571 4.045 1.00 98.69 89 THR A C 1
ATOM 660 O O . THR A 1 89 ? -5.416 3.460 4.582 1.00 98.69 89 THR A O 1
ATOM 663 N N . GLY A 1 90 ? -6.114 5.601 4.585 1.00 98.12 90 GLY A N 1
ATOM 664 C CA . GLY A 1 90 ? -6.748 5.590 5.903 1.00 98.12 90 GLY A CA 1
ATOM 665 C C . GLY A 1 90 ? -6.437 6.869 6.697 1.00 98.12 90 GLY A C 1
ATOM 666 O O . GLY A 1 90 ? -5.986 7.842 6.100 1.00 98.12 90 GLY A O 1
ATOM 667 N N . PRO A 1 91 ? -6.653 6.875 8.025 1.00 98.44 91 PRO A N 1
ATOM 668 C CA . PRO A 1 91 ? -7.194 5.777 8.821 1.00 98.44 91 PRO A CA 1
ATOM 669 C C . PRO A 1 91 ? -8.725 5.671 8.747 1.00 98.44 91 PRO A C 1
ATOM 671 O O . PRO A 1 91 ? -9.444 6.666 8.679 1.00 98.44 91 PRO A O 1
ATOM 674 N N . VAL A 1 92 ? -9.235 4.446 8.814 1.00 98.81 92 VAL A N 1
ATOM 675 C CA . VAL A 1 92 ? -10.654 4.127 8.988 1.00 98.81 92 VAL A CA 1
ATOM 676 C C . VAL A 1 92 ? -10.901 3.793 10.453 1.00 98.81 92 VAL A C 1
ATOM 678 O O . VAL A 1 92 ? -10.228 2.928 11.020 1.00 98.81 92 VAL A O 1
ATOM 681 N N . HIS A 1 93 ? -11.872 4.458 11.071 1.00 98.69 93 HIS A N 1
ATOM 682 C CA . HIS A 1 93 ? -12.262 4.165 12.444 1.00 98.69 93 HIS A CA 1
ATOM 683 C C . HIS A 1 93 ? -13.325 3.073 12.514 1.00 98.69 93 HIS A C 1
ATOM 685 O O . HIS A 1 93 ? -14.320 3.097 11.792 1.00 98.69 93 HIS A O 1
ATOM 691 N N . VAL A 1 94 ? -13.130 2.131 13.434 1.00 98.69 94 VAL A N 1
ATOM 692 C CA . VAL A 1 94 ? -14.168 1.197 13.867 1.00 98.69 94 VAL A CA 1
ATOM 693 C C . VAL A 1 94 ? -14.822 1.779 15.112 1.00 98.69 94 VAL A C 1
ATOM 695 O O . VAL A 1 94 ? -14.191 1.824 16.165 1.00 98.69 94 VAL A O 1
ATOM 698 N N . THR A 1 95 ? -16.071 2.231 15.006 1.00 98.06 95 THR A N 1
ATOM 699 C CA . THR A 1 95 ? -16.705 3.121 16.002 1.00 98.06 95 THR A CA 1
ATOM 700 C C . THR A 1 95 ? -16.731 2.573 17.431 1.00 98.06 95 THR A C 1
ATOM 702 O O . THR A 1 95 ? -16.728 3.345 18.384 1.00 98.06 95 THR A O 1
ATOM 705 N N . SER A 1 96 ? -16.741 1.249 17.607 1.00 97.81 96 SER A N 1
ATOM 706 C CA . SER A 1 96 ? -16.749 0.607 18.927 1.00 97.81 96 SER A CA 1
ATOM 707 C C . SER A 1 96 ? -15.366 0.216 19.460 1.00 97.81 96 SER A C 1
ATOM 709 O O . SER A 1 96 ? -15.295 -0.277 20.581 1.00 97.81 96 SER A O 1
ATOM 711 N N . ALA A 1 97 ? -14.293 0.358 18.675 1.00 98.56 97 ALA A N 1
ATOM 712 C CA . ALA A 1 97 ? -12.964 -0.131 19.038 1.00 98.56 97 ALA A CA 1
ATOM 713 C C . ALA A 1 97 ? -12.277 0.786 20.060 1.00 98.56 97 ALA A C 1
ATOM 715 O O . ALA A 1 97 ? -12.184 2.000 19.858 1.00 98.56 97 ALA A O 1
ATOM 716 N N . ARG A 1 98 ? -11.751 0.201 21.139 1.00 98.50 98 ARG A N 1
ATOM 717 C CA . ARG A 1 98 ? -11.081 0.911 22.235 1.00 98.50 98 ARG A CA 1
ATOM 718 C C . ARG A 1 98 ? -9.677 0.359 22.491 1.00 98.50 98 ARG A C 1
ATOM 720 O O . ARG A 1 98 ? -9.426 -0.816 22.226 1.00 98.50 98 ARG A O 1
ATOM 727 N N . PRO A 1 99 ? -8.747 1.172 23.032 1.00 98.56 99 PRO A N 1
ATOM 728 C CA . PRO A 1 99 ? -7.437 0.678 23.442 1.00 98.56 99 PRO A CA 1
ATOM 729 C C . PRO A 1 99 ? -7.547 -0.559 24.343 1.00 98.56 99 PRO A C 1
ATOM 731 O O . PRO A 1 99 ? -8.275 -0.537 25.334 1.00 98.56 99 PRO A O 1
ATOM 734 N N . GLY A 1 100 ? -6.815 -1.621 24.002 1.00 97.75 100 GLY A N 1
ATOM 735 C CA . GLY A 1 100 ? -6.877 -2.919 24.686 1.00 97.75 100 GLY A CA 1
ATOM 736 C C . GLY A 1 100 ? -7.714 -3.980 23.963 1.00 97.75 100 GLY A C 1
ATOM 737 O O . GLY A 1 100 ? -7.519 -5.167 24.221 1.00 97.75 100 GLY A O 1
ATOM 738 N N . ASP A 1 101 ? -8.570 -3.582 23.019 1.00 98.75 101 ASP A N 1
ATOM 739 C CA . ASP A 1 101 ? -9.262 -4.517 22.132 1.00 98.75 101 ASP A CA 1
ATOM 740 C C . ASP A 1 101 ? -8.300 -5.140 21.103 1.00 98.75 101 ASP A C 1
ATOM 742 O O . ASP A 1 101 ? -7.162 -4.701 20.902 1.00 98.75 101 ASP A O 1
ATOM 746 N N . VAL A 1 102 ? -8.789 -6.152 20.384 1.00 98.62 102 VAL A N 1
ATOM 747 C CA . VAL A 1 102 ? -8.121 -6.716 19.207 1.00 98.62 102 VAL A CA 1
ATOM 748 C C . VAL A 1 102 ? -9.003 -6.498 17.986 1.00 98.62 102 VAL A C 1
ATOM 750 O O . VAL A 1 102 ? -10.137 -6.971 17.928 1.00 98.62 102 VAL A O 1
ATOM 753 N N . LEU A 1 103 ? -8.463 -5.812 16.983 1.00 98.69 103 LEU A N 1
ATOM 754 C CA . LEU A 1 103 ? -9.101 -5.665 15.688 1.00 98.69 103 LEU A CA 1
ATOM 755 C C . LEU A 1 103 ? -8.839 -6.921 14.852 1.00 98.69 103 LEU A C 1
ATOM 757 O O . LEU A 1 103 ? -7.696 -7.220 14.510 1.00 98.69 103 LEU A O 1
ATOM 761 N N . ARG A 1 104 ? -9.908 -7.641 14.506 1.00 98.62 104 ARG A N 1
ATOM 762 C CA . ARG A 1 104 ? -9.888 -8.725 13.518 1.00 98.62 104 ARG A CA 1
ATOM 763 C C . ARG A 1 104 ? -10.147 -8.137 12.131 1.00 98.62 104 ARG A C 1
ATOM 765 O O . ARG A 1 104 ? -11.242 -7.644 11.877 1.00 98.62 104 ARG A O 1
ATOM 772 N N . VAL A 1 105 ? -9.169 -8.231 11.240 1.00 98.50 105 VAL A N 1
ATOM 773 C CA . VAL A 1 105 ? -9.253 -7.766 9.851 1.00 98.50 105 VAL A CA 1
ATOM 774 C C . VAL A 1 105 ? -9.295 -8.978 8.933 1.00 98.50 105 VAL A C 1
ATOM 776 O O . VAL A 1 105 ? -8.365 -9.778 8.932 1.00 98.50 105 VAL A O 1
ATOM 779 N N . GLU A 1 106 ? -10.365 -9.118 8.157 1.00 98.62 106 GLU A N 1
ATOM 780 C CA . GLU A 1 106 ? -10.511 -10.180 7.160 1.00 98.62 106 GLU A CA 1
ATOM 781 C C . GLU A 1 106 ? -10.339 -9.604 5.752 1.00 98.62 106 GLU A C 1
ATOM 783 O O . GLU A 1 106 ? -11.039 -8.666 5.361 1.00 98.62 106 GLU A O 1
ATOM 788 N N . THR A 1 107 ? -9.418 -10.170 4.975 1.00 98.56 107 THR A N 1
ATOM 789 C CA . THR A 1 107 ? -9.186 -9.744 3.591 1.00 98.56 107 THR A CA 1
ATOM 790 C C . THR A 1 107 ? -10.228 -10.385 2.681 1.00 98.56 107 THR A C 1
ATOM 792 O O . THR A 1 107 ? -10.056 -11.511 2.221 1.00 98.56 107 THR A O 1
ATOM 795 N N . LEU A 1 108 ? -11.317 -9.668 2.398 1.00 98.50 108 LEU A N 1
ATOM 796 C CA . LEU A 1 108 ? -12.442 -10.206 1.617 1.00 98.50 108 LEU A CA 1
ATOM 797 C C . LEU A 1 108 ? -12.129 -10.386 0.125 1.00 98.50 108 LEU A C 1
ATOM 799 O O . LEU A 1 108 ? -12.604 -11.329 -0.501 1.00 98.50 108 LEU A O 1
ATOM 803 N N . SER A 1 109 ? -11.362 -9.467 -0.465 1.00 98.19 109 SER A N 1
ATOM 804 C CA . SER A 1 109 ? -10.933 -9.544 -1.864 1.00 98.19 109 SER A CA 1
ATOM 805 C C . SER A 1 109 ? -9.792 -8.574 -2.141 1.00 98.19 109 SER A C 1
ATOM 807 O O . SER A 1 109 ? -9.808 -7.460 -1.617 1.00 98.19 109 SER A O 1
ATOM 809 N N . LEU A 1 110 ? -8.879 -8.943 -3.039 1.00 98.00 110 LEU A N 1
ATOM 810 C CA . LEU A 1 110 ? -7.835 -8.061 -3.563 1.00 98.00 110 LEU A CA 1
ATOM 811 C C . LEU A 1 110 ? -7.946 -7.990 -5.087 1.00 98.00 110 LEU A C 1
ATOM 813 O O . LEU A 1 110 ? -7.809 -9.000 -5.777 1.00 98.00 110 LEU A O 1
ATOM 817 N N . ARG A 1 111 ? -8.222 -6.795 -5.617 1.00 96.69 111 ARG A N 1
ATOM 818 C CA . ARG A 1 111 ? -8.359 -6.550 -7.059 1.00 96.69 111 ARG A CA 1
ATOM 819 C C . ARG A 1 111 ? -7.200 -5.692 -7.539 1.00 96.69 111 ARG A C 1
ATOM 821 O O . ARG A 1 111 ? -7.048 -4.556 -7.098 1.00 96.69 111 ARG A O 1
ATOM 828 N N . ARG A 1 112 ? -6.402 -6.228 -8.463 1.00 95.31 112 ARG A N 1
ATOM 829 C CA . ARG A 1 112 ? -5.319 -5.480 -9.109 1.00 95.31 112 ARG A CA 1
ATOM 830 C C . ARG A 1 112 ? -5.918 -4.336 -9.929 1.00 95.31 112 ARG A C 1
ATOM 832 O O . ARG A 1 112 ? -6.825 -4.564 -10.725 1.00 95.31 112 ARG A O 1
ATOM 839 N N . ARG A 1 113 ? -5.408 -3.119 -9.727 1.00 96.31 113 ARG A N 1
ATOM 840 C CA . ARG A 1 113 ? -5.807 -1.918 -10.485 1.00 96.31 113 ARG A CA 1
ATOM 841 C C . ARG A 1 113 ? -4.846 -1.605 -11.636 1.00 96.31 113 ARG A C 1
ATOM 843 O O . ARG A 1 113 ? -5.225 -0.893 -12.555 1.00 96.31 113 ARG A O 1
ATOM 850 N N . ALA A 1 114 ? -3.640 -2.174 -11.604 1.00 96.19 114 ALA A N 1
ATOM 851 C CA . ALA A 1 114 ? -2.626 -2.053 -12.646 1.00 96.19 114 ALA A CA 1
ATOM 852 C C . ALA A 1 114 ? -2.252 -3.430 -13.217 1.00 96.19 114 ALA A C 1
ATOM 854 O O . ALA A 1 114 ? -2.213 -4.432 -12.500 1.00 96.19 114 ALA A O 1
ATOM 855 N N . GLY A 1 115 ? -1.948 -3.465 -14.517 1.00 96.69 115 GLY A N 1
ATOM 856 C CA . GLY A 1 115 ? -1.483 -4.656 -15.243 1.00 96.69 115 GLY A CA 1
ATOM 857 C C . GLY A 1 115 ? 0.023 -4.918 -15.113 1.00 96.69 115 GLY A C 1
ATOM 858 O O . GLY A 1 115 ? 0.606 -5.614 -15.944 1.00 96.69 115 GLY A O 1
ATOM 859 N N . TYR A 1 116 ? 0.677 -4.317 -14.121 1.00 97.31 116 TYR A N 1
ATOM 860 C CA . TYR A 1 116 ? 2.127 -4.320 -13.975 1.00 97.31 116 TYR A CA 1
ATOM 861 C C . TYR A 1 116 ? 2.558 -4.023 -12.532 1.00 97.31 116 TYR A C 1
ATOM 863 O O . TYR A 1 116 ? 1.753 -3.586 -11.712 1.00 97.31 116 TYR A O 1
ATOM 871 N N . GLY A 1 117 ? 3.840 -4.238 -12.247 1.00 96.44 117 GLY A N 1
ATOM 872 C CA . GLY A 1 117 ? 4.509 -3.905 -10.993 1.00 96.44 117 GLY A CA 1
ATOM 873 C C . GLY A 1 117 ? 6.016 -3.735 -11.196 1.00 96.44 117 GLY A C 1
ATOM 874 O O . GLY A 1 117 ? 6.537 -3.944 -12.295 1.00 96.44 117 GLY A O 1
ATOM 875 N N . ILE A 1 118 ? 6.722 -3.355 -10.134 1.00 96.38 118 ILE A N 1
ATOM 876 C CA . ILE A 1 118 ? 8.174 -3.144 -10.137 1.00 96.38 118 ILE A CA 1
ATOM 877 C C . ILE A 1 118 ? 8.777 -3.916 -8.975 1.00 96.38 118 ILE A C 1
ATOM 879 O O . ILE A 1 118 ? 8.266 -3.869 -7.861 1.00 96.38 118 ILE A O 1
ATOM 883 N N . VAL A 1 119 ? 9.893 -4.587 -9.237 1.00 93.31 119 VAL A N 1
ATOM 884 C CA . VAL A 1 119 ? 10.813 -5.041 -8.194 1.00 93.31 119 VAL A CA 1
ATOM 885 C C . VAL A 1 119 ? 12.006 -4.098 -8.215 1.00 93.31 119 VAL A C 1
ATOM 887 O O . VAL A 1 119 ? 12.657 -3.966 -9.254 1.00 93.31 119 VAL A O 1
ATOM 890 N N . SER A 1 120 ? 12.279 -3.425 -7.100 1.00 91.31 120 SER A N 1
ATOM 891 C CA . SER A 1 120 ? 13.386 -2.477 -6.992 1.00 91.31 120 SER A CA 1
ATOM 892 C C . SER A 1 120 ? 14.488 -2.992 -6.066 1.00 91.31 120 SER A C 1
ATOM 894 O O . SER A 1 120 ? 14.236 -3.497 -4.972 1.00 91.31 120 SER A O 1
ATOM 896 N N . THR A 1 121 ? 15.735 -2.818 -6.501 1.00 88.31 121 THR A N 1
ATOM 897 C CA . THR A 1 121 ? 16.932 -2.986 -5.674 1.00 88.31 121 THR A CA 1
ATOM 898 C C . THR A 1 121 ? 17.665 -1.653 -5.652 1.00 88.31 121 THR A C 1
ATOM 900 O O . THR A 1 121 ? 18.134 -1.175 -6.684 1.00 88.31 121 THR A O 1
ATOM 903 N N . ARG A 1 122 ? 17.717 -0.995 -4.490 1.00 83.94 122 ARG A N 1
ATOM 904 C CA . ARG A 1 122 ? 18.228 0.382 -4.374 1.00 83.94 122 ARG A CA 1
ATOM 905 C C . ARG A 1 122 ? 18.675 0.739 -2.960 1.00 83.94 122 ARG A C 1
ATOM 907 O O . ARG A 1 122 ? 18.395 0.024 -2.000 1.00 83.94 122 ARG A O 1
ATOM 914 N N . HIS A 1 123 ? 19.350 1.885 -2.841 1.00 78.19 123 HIS A N 1
ATOM 915 C CA . HIS A 1 123 ? 19.703 2.544 -1.574 1.00 78.19 123 HIS A CA 1
ATOM 916 C C . HIS A 1 123 ? 20.539 1.703 -0.593 1.00 78.19 123 HIS A C 1
ATOM 918 O O . HIS A 1 123 ? 20.519 1.973 0.607 1.00 78.19 123 HIS A O 1
ATOM 924 N N . GLY A 1 124 ? 21.229 0.659 -1.068 1.00 78.19 124 GLY A N 1
ATOM 925 C CA . GLY A 1 124 ? 21.913 -0.292 -0.185 1.00 78.19 124 GLY A CA 1
ATOM 926 C C . GLY A 1 124 ? 20.962 -0.947 0.826 1.00 78.19 124 GLY A C 1
ATOM 927 O O . GLY A 1 124 ? 21.360 -1.240 1.952 1.00 78.19 124 GLY A O 1
ATOM 928 N N . ARG A 1 125 ? 19.684 -1.115 0.459 1.00 80.38 125 ARG A N 1
ATOM 929 C CA . ARG A 1 125 ? 18.657 -1.795 1.259 1.00 80.38 125 ARG A CA 1
ATOM 930 C C . ARG A 1 125 ? 18.508 -3.253 0.810 1.00 80.38 125 ARG A C 1
ATOM 932 O O . ARG A 1 125 ? 18.979 -3.643 -0.254 1.00 80.38 125 ARG A O 1
ATOM 939 N N . GLY A 1 126 ? 17.799 -4.041 1.616 1.00 85.69 126 GLY A N 1
ATOM 940 C CA . GLY A 1 126 ? 17.546 -5.459 1.357 1.00 85.69 126 GLY A CA 1
ATOM 941 C C . GLY A 1 126 ? 18.607 -6.374 1.968 1.00 85.69 126 GLY A C 1
ATOM 942 O O . GLY A 1 126 ? 19.471 -5.932 2.720 1.00 85.69 126 GLY A O 1
ATOM 943 N N . ALA A 1 127 ? 18.514 -7.669 1.665 1.00 87.12 127 ALA A N 1
ATOM 944 C CA . ALA A 1 127 ? 19.393 -8.689 2.243 1.00 87.12 127 ALA A CA 1
ATOM 945 C C . ALA A 1 127 ? 20.798 -8.728 1.613 1.00 87.12 127 ALA A C 1
ATOM 947 O O . ALA A 1 127 ? 21.721 -9.235 2.241 1.00 87.12 127 ALA A O 1
ATOM 948 N N . LEU A 1 128 ? 20.961 -8.194 0.394 1.00 88.06 128 LEU A N 1
ATOM 949 C CA . LEU A 1 128 ? 22.195 -8.283 -0.402 1.00 88.06 128 LEU A CA 1
ATOM 950 C C . LEU A 1 128 ? 22.687 -6.906 -0.909 1.00 88.06 128 LEU A C 1
ATOM 952 O O . LEU A 1 128 ? 22.946 -6.736 -2.102 1.00 88.06 128 LEU A O 1
ATOM 956 N N . PRO A 1 129 ? 22.822 -5.890 -0.035 1.00 82.75 129 PRO A N 1
ATOM 957 C CA . PRO A 1 129 ? 23.087 -4.510 -0.453 1.00 82.75 129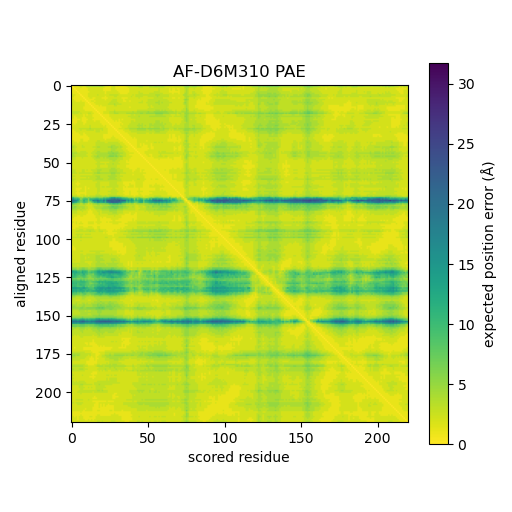 PRO A CA 1
ATOM 958 C C . PRO A 1 129 ? 24.484 -4.283 -1.052 1.00 82.75 129 PRO A C 1
ATOM 960 O O . PRO A 1 129 ? 24.712 -3.260 -1.689 1.00 82.75 129 PRO A O 1
ATOM 963 N N . GLY A 1 130 ? 25.420 -5.213 -0.831 1.00 85.00 130 GLY A N 1
ATOM 964 C CA . GLY A 1 130 ? 26.777 -5.188 -1.386 1.00 85.00 130 GLY A CA 1
ATOM 965 C C . GLY A 1 130 ? 26.974 -6.080 -2.615 1.00 85.00 130 GLY A C 1
ATOM 966 O O . GLY A 1 130 ? 28.099 -6.191 -3.092 1.00 85.00 130 GLY A O 1
ATOM 967 N N . GLU A 1 131 ? 25.915 -6.723 -3.113 1.00 87.25 131 GLU A N 1
ATOM 968 C CA . GLU A 1 131 ? 25.991 -7.629 -4.270 1.00 87.25 131 GLU A CA 1
ATOM 969 C C . GLU A 1 131 ? 25.206 -7.109 -5.480 1.00 87.25 131 GLU A C 1
ATOM 971 O O . GLU A 1 131 ? 25.609 -7.341 -6.618 1.00 87.25 131 GLU A O 1
ATOM 976 N N . PHE A 1 132 ? 24.124 -6.361 -5.249 1.00 85.38 132 PHE A N 1
ATOM 977 C CA . PHE A 1 132 ? 23.247 -5.825 -6.293 1.00 85.38 132 PHE A CA 1
ATOM 978 C C . PHE A 1 132 ? 23.167 -4.296 -6.250 1.00 85.38 132 PHE A C 1
ATOM 980 O O . PHE A 1 132 ? 23.490 -3.684 -5.232 1.00 85.38 132 PHE A O 1
ATOM 987 N N . ALA A 1 133 ? 22.721 -3.673 -7.350 1.00 81.88 133 ALA A N 1
ATOM 988 C CA . ALA A 1 133 ? 22.552 -2.219 -7.461 1.00 81.88 133 ALA A CA 1
ATOM 989 C C . ALA A 1 133 ? 23.837 -1.412 -7.172 1.00 81.88 133 ALA A C 1
ATOM 991 O O . ALA A 1 133 ? 23.799 -0.263 -6.726 1.00 81.88 133 ALA A O 1
ATOM 992 N N . LEU A 1 134 ? 25.006 -1.999 -7.469 1.00 82.81 134 LEU A N 1
ATOM 993 C CA . LEU A 1 134 ? 26.325 -1.413 -7.182 1.00 82.81 134 LEU A CA 1
ATOM 994 C C . LEU A 1 134 ? 26.617 -0.129 -7.969 1.00 82.81 134 LEU A C 1
ATOM 996 O O . LEU A 1 134 ? 27.537 0.613 -7.632 1.00 82.81 134 LEU A O 1
ATOM 1000 N N . ARG A 1 135 ? 25.869 0.116 -9.050 1.00 83.88 135 ARG A N 1
ATOM 1001 C CA . ARG A 1 135 ? 26.046 1.267 -9.951 1.00 83.88 135 ARG A CA 1
ATOM 1002 C C . ARG A 1 135 ? 24.869 2.242 -9.916 1.00 83.88 135 ARG A C 1
ATOM 1004 O O . ARG A 1 135 ? 24.825 3.156 -10.733 1.00 83.88 135 ARG A O 1
ATOM 1011 N N . GLY A 1 136 ? 23.936 2.049 -8.987 1.00 84.62 136 GLY A N 1
ATOM 1012 C CA . GLY A 1 136 ? 22.704 2.823 -8.875 1.00 84.62 136 GLY A CA 1
ATOM 1013 C C . GLY A 1 136 ? 21.467 1.929 -8.774 1.00 84.62 136 GLY A C 1
ATOM 1014 O O . GLY A 1 136 ? 21.599 0.705 -8.798 1.00 84.62 136 GLY A O 1
ATOM 1015 N N . PRO A 1 137 ? 20.273 2.532 -8.642 1.00 87.44 137 PRO A N 1
ATOM 1016 C CA . PRO A 1 137 ? 19.015 1.800 -8.551 1.00 87.44 137 PRO A CA 1
ATOM 1017 C C . PRO A 1 137 ? 18.792 0.865 -9.743 1.00 87.44 137 PRO A C 1
ATOM 1019 O O . PRO A 1 137 ? 18.959 1.260 -10.897 1.00 87.44 137 PRO A O 1
ATOM 1022 N N . GLU A 1 138 ? 18.365 -0.359 -9.453 1.00 89.56 138 GLU A N 1
ATOM 1023 C CA . GLU A 1 138 ? 17.961 -1.347 -10.446 1.00 89.56 138 GLU A CA 1
ATOM 1024 C C . GLU A 1 138 ? 16.464 -1.619 -10.309 1.00 89.56 138 GLU A C 1
ATOM 1026 O O . GLU A 1 138 ? 15.959 -1.889 -9.217 1.00 89.56 138 GLU A O 1
ATOM 1031 N N . PHE A 1 139 ? 15.755 -1.556 -11.433 1.00 92.56 139 PHE A N 1
ATOM 1032 C CA . PHE A 1 139 ? 14.314 -1.751 -11.498 1.00 92.56 139 PHE A CA 1
ATOM 1033 C C . PHE A 1 139 ? 14.001 -2.876 -12.477 1.00 92.56 139 PHE A C 1
ATOM 1035 O O . PHE A 1 139 ? 14.414 -2.851 -13.635 1.00 92.56 139 PHE A O 1
ATOM 1042 N N . THR A 1 140 ? 13.251 -3.866 -12.008 1.00 93.56 140 THR A N 1
ATOM 1043 C CA . THR A 1 140 ? 12.764 -4.970 -12.829 1.00 93.56 140 THR A CA 1
ATOM 1044 C C . THR A 1 140 ? 11.267 -4.817 -13.025 1.00 93.56 140 THR A C 1
ATOM 1046 O O . THR A 1 140 ? 10.490 -4.922 -12.076 1.00 93.56 140 THR A O 1
ATOM 1049 N N . PHE A 1 141 ? 10.860 -4.573 -14.269 1.00 96.06 141 PHE A N 1
ATOM 1050 C CA . PHE A 1 141 ? 9.453 -4.469 -14.632 1.00 96.06 141 PHE A CA 1
ATOM 1051 C C . PHE A 1 141 ? 8.793 -5.845 -14.684 1.00 96.06 141 PHE A C 1
ATOM 1053 O O . PHE A 1 141 ? 9.279 -6.765 -15.347 1.00 96.06 141 PHE A O 1
ATOM 1060 N N . CYS A 1 142 ? 7.659 -5.961 -14.001 1.00 97.00 142 CYS A N 1
ATOM 1061 C CA . CYS A 1 142 ? 6.810 -7.137 -14.005 1.00 97.00 142 CYS A CA 1
ATOM 1062 C C . CYS A 1 142 ? 5.505 -6.806 -14.730 1.00 97.00 142 CYS A C 1
ATOM 1064 O O . CYS A 1 142 ? 4.786 -5.897 -14.324 1.00 97.00 142 CYS A O 1
ATOM 1066 N N . ARG A 1 143 ? 5.172 -7.549 -15.787 1.00 96.56 143 ARG A N 1
ATOM 1067 C CA . ARG A 1 143 ? 3.850 -7.482 -16.429 1.00 96.56 143 ARG A CA 1
ATOM 1068 C C . ARG A 1 143 ? 2.941 -8.549 -15.833 1.00 96.56 143 ARG A C 1
ATOM 1070 O O . ARG A 1 143 ? 3.420 -9.618 -15.469 1.00 96.56 143 ARG A O 1
ATOM 1077 N N . THR A 1 144 ? 1.637 -8.303 -15.791 1.00 96.06 144 THR A N 1
ATOM 1078 C CA . THR A 1 144 ? 0.654 -9.332 -15.437 1.00 96.06 144 THR A CA 1
ATOM 1079 C C . THR A 1 144 ? -0.202 -9.735 -16.639 1.00 96.06 144 THR A C 1
ATOM 1081 O O . THR A 1 144 ? -0.588 -8.908 -17.461 1.00 96.06 144 THR A O 1
ATOM 1084 N N . GLU A 1 145 ? -0.484 -11.032 -16.751 1.00 95.12 145 GLU A N 1
ATOM 1085 C CA . GLU A 1 145 ? -1.397 -11.632 -17.728 1.00 95.12 145 GLU A CA 1
ATOM 1086 C C . GLU A 1 145 ? -2.324 -12.593 -16.975 1.00 95.12 145 GLU A C 1
ATOM 1088 O O . GLU A 1 145 ? -1.901 -13.667 -16.537 1.00 95.12 145 GLU A O 1
ATOM 1093 N N . GLY A 1 146 ? -3.583 -12.195 -16.768 1.00 94.12 146 GLY A N 1
ATOM 1094 C CA . GLY A 1 146 ? -4.482 -12.923 -15.868 1.00 94.12 146 GLY A CA 1
ATOM 1095 C C . GLY A 1 146 ? -3.883 -13.005 -14.461 1.00 94.12 146 GLY A C 1
ATOM 1096 O O . GLY A 1 146 ? -3.502 -11.980 -13.897 1.00 94.12 146 GLY A O 1
ATOM 1097 N N . ASP A 1 147 ? -3.764 -14.218 -13.919 1.00 95.00 147 ASP A N 1
ATOM 1098 C CA . ASP A 1 147 ? -3.146 -14.499 -12.613 1.00 95.00 147 ASP A CA 1
ATOM 1099 C C . ASP A 1 147 ? -1.675 -14.936 -12.716 1.00 95.00 147 ASP A C 1
ATOM 1101 O O . ASP A 1 147 ? -1.153 -15.622 -11.839 1.00 95.00 147 ASP A O 1
ATOM 1105 N N . THR A 1 148 ? -0.986 -14.557 -13.795 1.00 97.38 148 THR A N 1
ATOM 1106 C CA . THR A 1 148 ? 0.444 -14.828 -13.995 1.00 97.38 148 THR A CA 1
ATOM 1107 C C . THR A 1 148 ? 1.241 -13.529 -14.059 1.00 97.38 148 THR A C 1
ATOM 1109 O O . THR A 1 148 ? 0.893 -12.623 -14.813 1.00 97.38 148 THR A O 1
ATOM 1112 N N . GLY A 1 149 ? 2.327 -13.449 -13.292 1.00 97.25 149 GLY A N 1
ATOM 1113 C CA . GLY A 1 149 ? 3.351 -12.413 -13.407 1.00 97.25 149 GLY A CA 1
ATOM 1114 C C . GLY A 1 149 ? 4.441 -12.827 -14.392 1.00 97.25 149 GLY A C 1
ATOM 1115 O O . GLY A 1 149 ? 4.762 -14.012 -14.509 1.00 97.25 149 GLY A O 1
ATOM 1116 N N . LEU A 1 150 ? 4.996 -11.855 -15.113 1.00 97.25 150 LEU A N 1
ATOM 1117 C CA . LEU A 1 150 ? 6.040 -12.040 -16.112 1.00 97.25 150 LEU A CA 1
ATOM 1118 C C . LEU A 1 150 ? 7.192 -11.072 -15.871 1.00 97.25 150 LEU A C 1
ATOM 1120 O O . LEU A 1 150 ? 6.996 -9.858 -15.895 1.00 97.25 150 LEU A O 1
ATOM 1124 N N . ILE A 1 151 ? 8.402 -11.611 -15.757 1.00 96.56 151 ILE A N 1
ATOM 1125 C CA . ILE A 1 151 ? 9.644 -10.833 -15.712 1.00 96.56 151 ILE A CA 1
ATOM 1126 C C . ILE A 1 151 ? 10.515 -11.242 -16.900 1.00 96.56 151 ILE A C 1
ATOM 1128 O O . ILE A 1 151 ? 10.893 -12.407 -17.026 1.00 96.56 151 ILE A O 1
ATOM 1132 N N . GLY A 1 152 ? 10.826 -10.300 -17.790 1.00 92.69 152 GLY A N 1
ATOM 1133 C CA . GLY A 1 152 ? 11.688 -10.552 -18.948 1.00 92.69 152 GLY A CA 1
ATOM 1134 C C . GLY A 1 152 ? 13.156 -10.744 -18.552 1.00 92.69 152 GLY A C 1
ATOM 1135 O O . GLY A 1 152 ? 13.666 -10.002 -17.719 1.00 92.69 152 GLY A O 1
ATOM 1136 N N . TYR A 1 153 ? 13.857 -11.706 -19.165 1.00 90.06 153 TYR A N 1
ATOM 1137 C CA . TYR A 1 153 ? 15.297 -11.914 -18.951 1.00 90.06 153 TYR A CA 1
ATOM 1138 C C . TYR A 1 153 ? 16.040 -12.323 -20.243 1.00 90.06 153 TYR A C 1
ATOM 1140 O O . TYR A 1 153 ? 16.260 -13.496 -20.547 1.00 90.06 153 TYR A O 1
ATOM 1148 N N . GLY A 1 154 ? 16.489 -11.327 -21.014 1.00 82.62 154 GLY A N 1
ATOM 1149 C CA . GLY A 1 154 ? 17.318 -11.506 -22.218 1.00 82.62 154 GLY A CA 1
ATOM 1150 C C . GLY A 1 154 ? 16.654 -12.281 -23.374 1.00 82.62 154 GLY A C 1
ATOM 1151 O O . GLY A 1 154 ? 15.809 -13.147 -23.175 1.00 82.62 154 GLY A O 1
ATOM 1152 N N . ALA A 1 155 ? 17.064 -11.993 -24.615 1.00 82.81 155 ALA A N 1
ATOM 1153 C CA . ALA A 1 155 ? 16.710 -12.762 -25.823 1.00 82.81 155 ALA A CA 1
ATOM 1154 C C . ALA A 1 155 ? 15.218 -13.179 -25.944 1.00 82.81 155 ALA A C 1
ATOM 1156 O O . ALA A 1 155 ? 14.916 -14.300 -26.345 1.00 82.81 155 ALA A O 1
ATOM 1157 N N . GLY A 1 156 ? 14.283 -12.301 -25.553 1.00 85.62 156 GLY A N 1
ATOM 1158 C CA . GLY A 1 156 ? 12.837 -12.557 -25.638 1.00 85.62 156 GLY A CA 1
ATOM 1159 C C . GLY A 1 156 ? 12.276 -13.586 -24.645 1.00 85.62 156 GLY A C 1
ATOM 1160 O O . GLY A 1 156 ? 11.125 -13.990 -24.781 1.00 85.62 156 GLY A O 1
ATOM 1161 N N . ARG A 1 157 ? 13.054 -14.024 -23.648 1.00 93.44 157 ARG A N 1
ATOM 1162 C CA . ARG A 1 157 ? 12.596 -14.964 -22.611 1.00 93.44 157 ARG A CA 1
ATOM 1163 C C . ARG A 1 157 ? 11.947 -14.231 -21.444 1.00 93.44 157 ARG A C 1
ATOM 1165 O O . ARG A 1 157 ? 12.303 -13.091 -21.143 1.00 93.44 157 ARG A O 1
ATOM 1172 N N . ALA A 1 158 ? 11.038 -14.916 -20.752 1.00 94.88 158 ALA A N 1
ATOM 1173 C CA . ALA A 1 158 ? 10.390 -14.408 -19.550 1.00 94.88 158 ALA A CA 1
ATOM 1174 C C . ALA A 1 158 ? 10.219 -15.504 -18.494 1.00 94.88 158 ALA A C 1
ATOM 1176 O O . ALA A 1 158 ? 9.889 -16.648 -18.811 1.00 94.88 158 ALA A O 1
ATOM 1177 N N . ALA A 1 159 ? 10.445 -15.144 -17.233 1.00 96.19 159 ALA A N 1
ATOM 1178 C CA . ALA A 1 159 ? 10.097 -15.955 -16.081 1.00 96.19 159 ALA A CA 1
ATOM 1179 C C . ALA A 1 159 ? 8.613 -15.732 -15.805 1.00 96.19 159 ALA A C 1
ATOM 1181 O O . ALA A 1 159 ? 8.151 -14.592 -15.835 1.00 96.19 159 ALA A O 1
ATOM 1182 N N . ARG A 1 160 ? 7.875 -16.817 -15.568 1.00 96.69 160 ARG A N 1
ATOM 1183 C CA . ARG A 1 160 ? 6.436 -16.784 -15.292 1.00 96.69 160 ARG A CA 1
ATOM 1184 C C . ARG A 1 160 ? 6.183 -17.369 -13.914 1.00 96.69 160 ARG A C 1
ATOM 1186 O O . ARG A 1 160 ? 6.755 -18.405 -13.582 1.00 96.69 160 ARG A O 1
ATOM 1193 N N . PHE A 1 161 ? 5.333 -16.721 -13.132 1.00 96.56 161 PHE A N 1
ATOM 1194 C CA . PHE A 1 161 ? 4.996 -17.165 -11.781 1.00 96.56 161 PHE A CA 1
ATOM 1195 C C . PHE A 1 161 ? 3.530 -16.861 -11.455 1.00 96.56 161 PHE A C 1
ATOM 1197 O O . PHE A 1 161 ? 2.978 -15.894 -11.987 1.00 96.56 161 PHE A O 1
ATOM 1204 N N . PRO A 1 162 ? 2.878 -17.679 -10.611 1.00 96.94 162 PRO A N 1
ATOM 1205 C CA . PRO A 1 162 ? 1.515 -17.406 -10.181 1.00 96.94 162 PRO A CA 1
ATOM 1206 C C . PRO A 1 162 ? 1.474 -16.142 -9.320 1.00 96.94 162 PRO A C 1
ATOM 1208 O O . PRO A 1 162 ? 2.345 -15.925 -8.476 1.00 96.94 162 PRO A O 1
ATOM 1211 N N . LEU A 1 163 ? 0.448 -15.320 -9.519 1.00 96.62 163 LEU A N 1
ATOM 1212 C CA . LEU A 1 163 ? 0.182 -14.159 -8.680 1.00 96.62 163 LEU A CA 1
ATOM 1213 C C . LEU A 1 163 ? -0.597 -14.580 -7.435 1.00 96.62 163 LEU A C 1
ATOM 1215 O O . LEU A 1 163 ? -1.601 -15.283 -7.522 1.00 96.62 163 LEU A O 1
ATOM 1219 N N . ALA A 1 164 ? -0.161 -14.081 -6.284 1.00 96.38 164 ALA A N 1
ATOM 1220 C CA . ALA A 1 164 ? -0.874 -14.185 -5.018 1.00 96.38 164 ALA A CA 1
ATOM 1221 C C . ALA A 1 164 ? -0.854 -12.802 -4.348 1.00 96.38 164 ALA A C 1
ATOM 1223 O O . ALA A 1 164 ? 0.001 -12.568 -3.495 1.00 96.38 164 ALA A O 1
ATOM 1224 N N . PRO A 1 165 ? -1.727 -11.868 -4.781 1.00 97.44 165 PRO A N 1
ATOM 1225 C CA . PRO A 1 165 ? -1.666 -10.486 -4.323 1.00 97.44 165 PRO A CA 1
ATOM 1226 C C . PRO A 1 165 ? -1.866 -10.373 -2.816 1.00 97.44 165 PRO A C 1
ATOM 1228 O O . PRO A 1 165 ? -2.709 -11.077 -2.249 1.00 97.44 165 PRO A O 1
ATOM 1231 N N . PHE A 1 166 ? -1.141 -9.454 -2.191 1.00 98.25 166 PHE A N 1
ATOM 1232 C CA . PHE A 1 166 ? -1.284 -9.113 -0.776 1.00 98.25 166 PHE A CA 1
ATOM 1233 C C . PHE A 1 166 ? -0.916 -7.641 -0.547 1.00 98.25 166 PHE A C 1
ATOM 1235 O 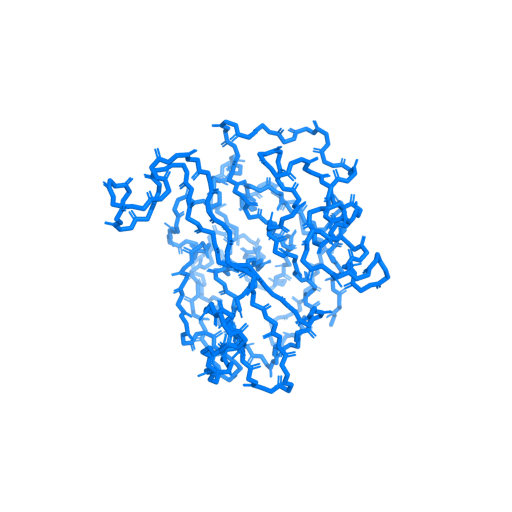O . PHE A 1 166 ? -0.394 -6.969 -1.433 1.00 98.25 166 PHE A O 1
ATOM 1242 N N . LEU A 1 167 ? -1.224 -7.119 0.639 1.00 98.38 167 LEU A N 1
ATOM 1243 C CA . LEU A 1 167 ? -0.808 -5.777 1.048 1.00 98.38 167 LEU A CA 1
ATOM 1244 C C . LEU A 1 167 ? 0.374 -5.914 2.008 1.00 98.38 167 LEU A C 1
ATOM 1246 O O . LEU A 1 167 ? 0.230 -6.508 3.080 1.00 98.38 167 LEU A O 1
ATOM 1250 N N . GLY A 1 168 ? 1.535 -5.391 1.616 1.00 98.19 168 GLY A N 1
ATOM 1251 C CA . GLY A 1 168 ? 2.747 -5.379 2.437 1.00 98.19 168 GLY A CA 1
ATOM 1252 C C . GLY A 1 168 ? 2.557 -4.538 3.694 1.00 98.19 168 GLY A C 1
ATOM 1253 O O . GLY A 1 168 ? 3.028 -4.907 4.774 1.00 98.19 168 GLY A O 1
ATOM 1254 N N . LEU A 1 169 ? 1.750 -3.476 3.591 1.00 98.69 169 LEU A N 1
ATOM 1255 C CA . LEU A 1 169 ? 1.436 -2.578 4.688 1.00 98.69 169 LEU A CA 1
ATOM 1256 C C . LEU A 1 169 ? -0.027 -2.708 5.121 1.00 98.69 169 LEU A C 1
ATOM 1258 O O . LEU A 1 169 ? -0.953 -2.378 4.383 1.00 98.69 169 LEU A O 1
ATOM 1262 N N . THR A 1 170 ? -0.257 -3.159 6.352 1.00 98.56 170 THR A N 1
ATOM 1263 C CA . THR A 1 170 ? -1.582 -3.171 6.994 1.00 98.56 170 THR A CA 1
ATOM 1264 C C . THR A 1 170 ? -1.417 -2.963 8.493 1.00 98.56 170 THR A C 1
ATOM 1266 O O . THR A 1 170 ? -0.606 -3.633 9.137 1.00 98.56 170 THR A O 1
ATOM 1269 N N . GLY A 1 171 ? -2.170 -2.030 9.070 1.00 98.56 171 GLY A N 1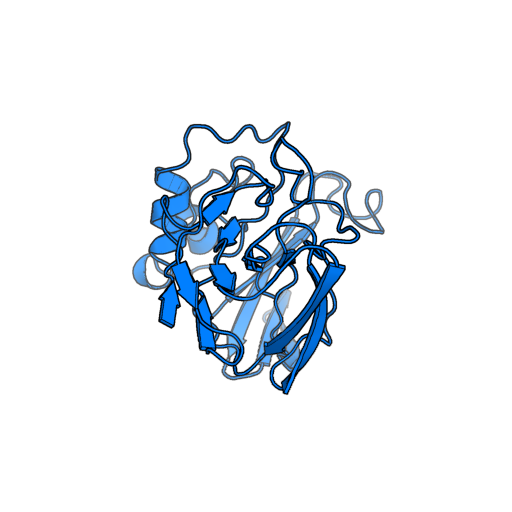
ATOM 1270 C CA . GLY A 1 171 ? -1.971 -1.640 10.459 1.00 98.56 171 GLY A CA 1
ATOM 1271 C C . GLY A 1 171 ? -3.137 -0.898 11.097 1.00 98.56 171 GLY A C 1
ATOM 1272 O O . GLY A 1 171 ? -4.174 -0.648 10.486 1.00 98.56 171 GLY A O 1
ATOM 1273 N N . VAL A 1 172 ? -2.937 -0.567 12.367 1.00 98.81 172 VAL A N 1
ATOM 1274 C CA . VAL A 1 172 ? -3.772 0.321 13.186 1.00 98.81 172 VAL A CA 1
ATOM 1275 C C . VAL A 1 172 ? -2.951 1.542 13.587 1.00 98.81 172 VAL A C 1
ATOM 1277 O O . VAL A 1 172 ? -1.724 1.483 13.588 1.00 98.81 172 VAL A O 1
ATOM 1280 N N . ALA A 1 173 ? -3.592 2.656 13.917 1.00 98.56 173 ALA A N 1
ATOM 1281 C CA . ALA A 1 173 ? -2.888 3.870 14.299 1.00 98.56 173 ALA A CA 1
ATOM 1282 C C . ALA A 1 173 ? -2.000 3.644 15.535 1.00 98.56 173 ALA A C 1
ATOM 1284 O O . ALA A 1 173 ? -2.327 2.882 16.453 1.00 98.56 173 ALA A O 1
ATOM 1285 N N . THR A 1 174 ? -0.844 4.303 15.552 1.00 98.06 174 THR A N 1
ATOM 1286 C CA . THR A 1 174 ? 0.111 4.213 16.656 1.00 98.06 174 THR A CA 1
ATOM 1287 C C . THR A 1 174 ? -0.382 5.004 17.867 1.00 98.06 174 THR A C 1
ATOM 1289 O O . THR A 1 174 ? -0.968 6.075 17.738 1.00 98.06 174 THR A O 1
ATOM 1292 N N . ALA A 1 175 ? -0.085 4.521 19.077 1.00 97.06 175 ALA A N 1
ATOM 1293 C CA . ALA A 1 175 ? -0.378 5.254 20.316 1.00 97.06 175 ALA A CA 1
ATOM 1294 C C . ALA A 1 175 ? 0.509 6.501 20.542 1.00 97.06 175 ALA A C 1
ATOM 1296 O O . ALA A 1 175 ? 0.398 7.129 21.598 1.00 97.06 175 ALA A O 1
ATOM 1297 N N . SER A 1 176 ? 1.407 6.831 19.608 1.00 96.44 176 SER A N 1
ATOM 1298 C CA . SER A 1 176 ? 2.268 8.014 19.676 1.00 96.44 176 SER A CA 1
ATOM 1299 C C . SER A 1 176 ? 1.491 9.297 19.383 1.00 96.44 176 SER A C 1
ATOM 1301 O O . SER A 1 176 ? 0.444 9.267 18.739 1.00 96.44 176 SER A O 1
ATOM 1303 N N . GLU A 1 177 ? 2.034 10.427 19.835 1.00 94.44 177 GLU A N 1
ATOM 1304 C CA . GLU A 1 177 ? 1.501 11.755 19.501 1.00 94.44 177 GLU A CA 1
ATOM 1305 C C . GLU A 1 177 ? 1.860 12.160 18.065 1.00 94.44 177 GLU A C 1
ATOM 1307 O O . GLU A 1 177 ? 1.047 12.752 17.359 1.00 94.44 177 GLU A O 1
ATOM 1312 N N . GLU A 1 178 ? 3.042 11.747 17.601 1.00 94.75 178 GLU A N 1
ATOM 1313 C CA . GLU A 1 178 ? 3.533 12.018 16.249 1.00 94.75 178 GLU A CA 1
ATOM 1314 C C . GLU A 1 178 ? 3.357 10.808 15.315 1.00 94.75 178 GLU A C 1
ATOM 1316 O O . GLU A 1 178 ? 3.516 9.662 15.768 1.00 94.75 178 GLU A O 1
ATOM 1321 N N . PRO A 1 179 ? 3.089 11.030 14.012 1.00 95.56 179 PRO A N 1
ATOM 1322 C CA . PRO A 1 179 ? 3.046 9.976 13.002 1.00 95.56 179 PRO A CA 1
ATOM 1323 C C . PRO A 1 179 ? 4.352 9.173 12.932 1.00 95.56 179 PRO A C 1
ATOM 1325 O O . PRO A 1 179 ? 5.443 9.713 12.712 1.00 95.56 179 PRO A O 1
ATOM 1328 N N . ALA A 1 180 ? 4.254 7.853 13.093 1.00 96.25 180 ALA A N 1
ATOM 1329 C CA . ALA A 1 180 ? 5.417 6.972 13.013 1.00 96.25 180 ALA A CA 1
ATOM 1330 C C . ALA A 1 180 ? 5.928 6.856 11.570 1.00 96.25 180 ALA A C 1
ATOM 1332 O O . ALA A 1 180 ? 5.180 7.030 10.612 1.00 96.25 180 ALA A O 1
ATOM 1333 N N . HIS A 1 181 ? 7.211 6.542 11.393 1.00 97.19 181 HIS A N 1
ATOM 1334 C CA . HIS A 1 181 ? 7.744 6.209 10.072 1.00 97.19 181 HIS A CA 1
ATOM 1335 C C . HIS A 1 181 ? 7.074 4.931 9.535 1.00 97.19 181 HIS A C 1
ATOM 1337 O O . HIS A 1 181 ? 6.869 3.986 10.290 1.00 97.19 181 HIS A O 1
ATOM 1343 N N . SER A 1 182 ? 6.776 4.861 8.234 1.00 97.00 182 SER A N 1
ATOM 1344 C CA . SER A 1 182 ? 6.153 3.678 7.594 1.00 97.00 182 SER A CA 1
ATOM 1345 C C . SER A 1 182 ? 7.063 2.442 7.482 1.00 97.00 182 SER A C 1
ATOM 1347 O O . SER A 1 182 ? 6.680 1.446 6.880 1.00 97.00 182 SER A O 1
ATOM 1349 N N . VAL A 1 183 ? 8.264 2.511 8.059 1.00 95.06 183 VAL A N 1
ATOM 1350 C CA . VAL A 1 183 ? 9.280 1.451 8.176 1.00 95.06 183 VAL A CA 1
ATOM 1351 C C . VAL A 1 183 ? 10.014 1.679 9.501 1.00 95.06 183 VAL A C 1
ATOM 1353 O O . VAL A 1 183 ? 10.381 2.827 9.760 1.00 95.06 183 VAL A O 1
ATOM 1356 N N . PRO A 1 184 ? 10.317 0.651 10.310 1.00 95.25 184 PRO A N 1
ATOM 1357 C CA . PRO A 1 184 ? 9.923 -0.760 10.191 1.00 95.25 184 PRO A CA 1
ATOM 1358 C C . PRO A 1 184 ? 8.476 -1.019 10.664 1.00 95.25 184 PRO A C 1
ATOM 1360 O O . PRO A 1 184 ? 7.836 -0.099 11.175 1.00 95.25 184 PRO A O 1
ATOM 1363 N N . PRO A 1 185 ? 7.952 -2.257 10.540 1.00 96.94 185 PRO A N 1
ATOM 1364 C CA . PRO A 1 185 ? 6.723 -2.648 11.232 1.00 96.94 185 PRO A CA 1
ATOM 1365 C C . PRO A 1 185 ? 6.885 -2.606 12.758 1.00 96.94 185 PRO A C 1
ATOM 1367 O O . PRO A 1 185 ? 7.995 -2.614 13.297 1.00 96.94 185 PRO A O 1
ATOM 1370 N N . GLY A 1 186 ? 5.761 -2.632 13.471 1.00 96.81 186 GLY A N 1
ATOM 1371 C CA . GLY A 1 186 ? 5.742 -2.699 14.930 1.00 96.81 186 GLY A CA 1
ATOM 1372 C C . GLY A 1 186 ? 4.503 -3.389 15.488 1.00 96.81 186 GLY A C 1
ATOM 1373 O O . GLY A 1 186 ? 3.776 -4.089 14.790 1.00 96.81 186 GLY A O 1
ATOM 1374 N N . ARG A 1 187 ? 4.218 -3.157 16.777 1.00 96.38 187 ARG A N 1
ATOM 1375 C CA . ARG A 1 187 ? 3.015 -3.700 17.446 1.00 96.38 187 ARG A CA 1
ATOM 1376 C C . ARG A 1 187 ? 1.705 -3.278 16.774 1.00 96.38 187 ARG A C 1
ATOM 1378 O O . ARG A 1 187 ? 0.698 -3.949 16.931 1.00 96.38 187 ARG A O 1
ATOM 1385 N N . HIS A 1 188 ? 1.730 -2.172 16.040 1.00 97.81 188 HIS A N 1
ATOM 1386 C CA . HIS A 1 188 ? 0.613 -1.643 15.264 1.00 97.81 188 HIS A CA 1
ATOM 1387 C C . HIS A 1 188 ? 0.408 -2.339 13.908 1.00 97.81 188 HIS A C 1
ATOM 1389 O O . HIS A 1 188 ? -0.484 -1.943 13.165 1.00 97.81 188 HIS A O 1
ATOM 1395 N N . GLY A 1 189 ? 1.218 -3.342 13.560 1.00 98.44 189 GLY A N 1
ATOM 1396 C CA . GLY A 1 189 ? 1.313 -3.833 12.189 1.00 98.44 189 GLY A CA 1
ATOM 1397 C C . GLY A 1 189 ? 2.217 -2.911 11.377 1.00 98.44 189 GLY A C 1
ATOM 1398 O O . GLY A 1 189 ? 3.389 -2.741 11.720 1.00 98.44 189 GLY A O 1
ATOM 1399 N N . GLY A 1 190 ? 1.671 -2.297 10.331 1.00 98.12 190 GLY A N 1
ATOM 1400 C CA . GLY A 1 190 ? 2.425 -1.451 9.409 1.00 98.12 190 GLY A CA 1
ATOM 1401 C C . GLY A 1 190 ? 3.045 -2.304 8.308 1.00 98.12 190 GLY A C 1
ATOM 1402 O O . GLY A 1 190 ? 2.359 -3.162 7.758 1.00 98.12 190 GLY A O 1
ATOM 1403 N N . ASN A 1 191 ? 4.315 -2.065 7.978 1.00 98.25 191 ASN A N 1
ATOM 1404 C CA . ASN A 1 191 ? 5.023 -2.724 6.875 1.00 98.25 191 ASN A CA 1
ATOM 1405 C C . ASN A 1 191 ? 5.418 -4.181 7.189 1.00 98.25 191 ASN A C 1
ATOM 1407 O O . ASN A 1 191 ? 6.573 -4.465 7.506 1.00 98.25 191 ASN A O 1
ATOM 1411 N N . LEU A 1 192 ? 4.435 -5.080 7.202 1.00 97.94 192 LEU A N 1
ATOM 1412 C CA . LEU A 1 192 ? 4.563 -6.474 7.623 1.00 97.94 192 LEU A CA 1
ATOM 1413 C C . LEU A 1 192 ? 5.209 -7.378 6.566 1.00 97.94 192 LEU A C 1
ATOM 1415 O O . LEU A 1 192 ? 5.904 -8.320 6.941 1.00 97.94 192 LEU A O 1
ATOM 1419 N N . ASP A 1 193 ? 4.936 -7.138 5.281 1.00 97.38 193 ASP A N 1
ATOM 1420 C CA . ASP A 1 193 ? 5.445 -7.928 4.146 1.00 97.38 193 ASP A CA 1
ATOM 1421 C C . ASP A 1 193 ? 5.181 -9.445 4.249 1.00 97.38 193 ASP A C 1
ATOM 1423 O O . ASP A 1 193 ? 5.981 -10.297 3.849 1.00 97.38 193 ASP A O 1
ATOM 1427 N N . ILE A 1 194 ? 4.014 -9.819 4.783 1.00 97.81 194 ILE A N 1
ATOM 1428 C CA . ILE A 1 194 ? 3.610 -11.222 4.918 1.00 97.81 194 ILE A CA 1
ATOM 1429 C C . ILE A 1 194 ? 2.825 -11.648 3.675 1.00 97.81 194 ILE A C 1
ATOM 1431 O O . ILE A 1 194 ? 1.613 -11.455 3.597 1.00 97.81 194 ILE A O 1
ATOM 1435 N N . LYS A 1 195 ? 3.493 -12.350 2.751 1.00 97.12 195 LYS A N 1
ATOM 1436 C CA . LYS A 1 195 ? 2.896 -12.859 1.494 1.00 97.12 195 LYS A CA 1
ATOM 1437 C C . LYS A 1 195 ? 1.664 -13.765 1.645 1.00 97.12 195 LYS A C 1
ATOM 1439 O O . LYS A 1 195 ? 1.016 -14.095 0.660 1.00 97.12 195 LYS A O 1
ATOM 1444 N N . HIS A 1 196 ? 1.380 -14.243 2.858 1.00 97.56 196 HIS A N 1
ATOM 1445 C CA . HIS A 1 196 ? 0.210 -15.075 3.158 1.00 97.56 196 HIS A CA 1
ATOM 1446 C C . HIS A 1 196 ? -1.034 -14.249 3.529 1.00 97.56 196 HIS A C 1
ATOM 1448 O O . HIS A 1 196 ? -2.105 -14.829 3.699 1.00 97.56 196 HIS A O 1
ATOM 1454 N N . LEU A 1 197 ? -0.927 -12.917 3.635 1.00 97.69 197 LEU A N 1
ATOM 1455 C CA . LEU A 1 197 ? -2.057 -12.005 3.858 1.00 97.69 197 LEU A CA 1
ATOM 1456 C C . LEU A 1 197 ? -2.862 -11.770 2.567 1.00 97.69 197 LEU A C 1
ATOM 1458 O O . LEU A 1 197 ? -3.064 -10.648 2.112 1.00 97.69 197 LEU A O 1
ATOM 1462 N N . VAL A 1 198 ? -3.316 -12.869 1.970 1.00 98.00 198 VAL A N 1
ATOM 1463 C CA . VAL A 1 198 ? -4.083 -12.912 0.720 1.00 98.00 198 VAL A CA 1
ATOM 1464 C C . VAL A 1 198 ? -5.593 -12.871 0.989 1.00 98.00 198 VAL A C 1
ATOM 1466 O O . VAL A 1 198 ? -6.035 -12.819 2.138 1.00 98.00 198 VAL A O 1
ATOM 1469 N N . THR A 1 199 ? -6.414 -12.925 -0.062 1.00 98.25 199 THR A N 1
ATOM 1470 C CA . THR A 1 199 ? -7.877 -13.071 0.080 1.00 98.25 199 THR A CA 1
ATOM 1471 C C . THR A 1 199 ? -8.234 -14.298 0.933 1.00 98.25 199 THR A C 1
ATOM 1473 O O . THR A 1 199 ? -7.689 -15.379 0.728 1.00 98.25 199 THR A O 1
ATOM 1476 N N . GLY A 1 200 ? -9.139 -14.123 1.897 1.00 98.12 200 GLY A N 1
ATOM 1477 C CA . GLY A 1 200 ? -9.542 -15.130 2.883 1.00 98.12 200 GLY A CA 1
ATOM 1478 C C . GLY A 1 200 ? -8.657 -15.193 4.133 1.00 98.12 200 GLY A C 1
ATOM 1479 O O . GLY A 1 200 ? -8.998 -15.892 5.086 1.00 98.12 200 GLY A O 1
ATOM 1480 N N . SER A 1 201 ? -7.535 -14.466 4.173 1.00 98.31 201 SER A N 1
ATOM 1481 C CA . SER A 1 201 ? -6.713 -14.372 5.383 1.00 98.31 201 SER A CA 1
ATOM 1482 C C . SER A 1 201 ? -7.373 -13.498 6.455 1.00 98.31 201 SER A C 1
ATOM 1484 O O . SER A 1 201 ? -8.196 -12.626 6.168 1.00 98.31 201 SER A O 1
ATOM 1486 N N . THR A 1 202 ? -7.004 -13.739 7.715 1.00 98.62 202 THR A N 1
ATOM 1487 C CA . THR A 1 202 ? -7.394 -12.901 8.853 1.00 98.62 202 THR A CA 1
ATOM 1488 C C . THR A 1 202 ? -6.150 -12.441 9.607 1.00 98.62 202 THR A C 1
ATOM 1490 O O . THR A 1 202 ? -5.334 -13.266 10.016 1.00 98.62 202 THR A O 1
ATOM 1493 N N . LEU A 1 203 ? -6.033 -11.132 9.825 1.00 98.44 203 LEU A N 1
ATOM 1494 C CA . LEU A 1 203 ? -4.994 -10.499 10.631 1.00 98.44 203 LEU A CA 1
ATOM 1495 C C . LEU A 1 203 ? -5.604 -9.949 11.926 1.00 98.44 203 LEU A C 1
ATOM 1497 O O . LEU A 1 203 ? -6.678 -9.350 11.910 1.00 98.44 203 LEU A O 1
ATOM 1501 N N . TYR A 1 204 ? -4.912 -10.136 13.047 1.00 98.69 204 TYR A N 1
ATOM 1502 C CA . TYR A 1 204 ? -5.323 -9.626 14.355 1.00 98.69 204 TYR A CA 1
ATOM 1503 C C . TYR A 1 204 ? -4.345 -8.541 14.806 1.00 98.69 204 TYR A C 1
ATOM 1505 O O . TYR A 1 204 ? -3.149 -8.805 14.932 1.00 98.69 204 TYR A O 1
ATOM 1513 N N . LEU A 1 205 ? -4.847 -7.329 15.042 1.00 98.69 205 LEU A N 1
ATOM 1514 C CA . LEU A 1 205 ? -4.047 -6.159 15.407 1.00 98.69 205 LEU A CA 1
ATOM 1515 C C . LEU A 1 205 ? -4.497 -5.604 16.766 1.00 98.69 205 LEU A C 1
ATOM 1517 O O . LEU A 1 205 ? -5.698 -5.448 16.982 1.00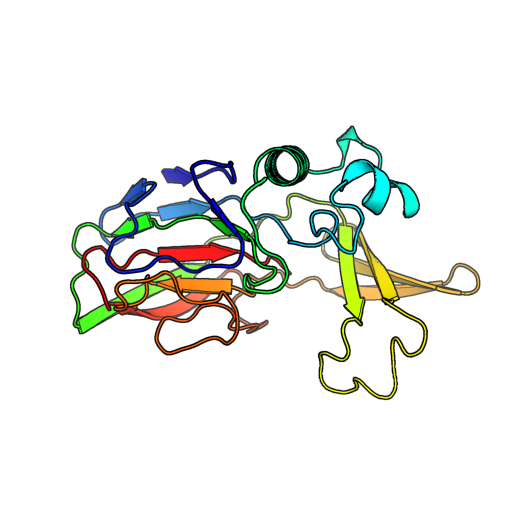 98.69 205 LEU A O 1
ATOM 1521 N N . PRO A 1 206 ? -3.578 -5.288 17.694 1.00 98.50 206 PRO A N 1
ATOM 1522 C CA . PRO A 1 206 ? -3.947 -4.726 18.988 1.00 98.50 206 PRO A CA 1
ATOM 1523 C C . PRO A 1 206 ? -4.395 -3.273 18.825 1.00 98.50 206 PRO A C 1
ATOM 1525 O O . PRO A 1 206 ? -3.629 -2.429 18.356 1.00 98.50 206 PRO A O 1
ATOM 1528 N N . VAL A 1 207 ? -5.620 -2.966 19.244 1.00 98.81 207 VAL A N 1
ATOM 1529 C CA . VAL A 1 207 ? -6.152 -1.604 19.220 1.00 98.81 207 VAL A CA 1
ATOM 1530 C C . VAL A 1 207 ? -5.394 -0.762 20.243 1.00 98.81 207 VAL A C 1
ATOM 1532 O O . VAL A 1 207 ? -5.352 -1.075 21.433 1.00 98.81 207 VAL A O 1
ATOM 1535 N N . GLN A 1 208 ? -4.766 0.307 19.761 1.00 98.31 208 GLN A N 1
ATOM 1536 C CA . GLN A 1 208 ? -3.892 1.182 20.551 1.00 98.31 208 GLN A CA 1
ATOM 1537 C C . GLN A 1 208 ? -4.502 2.557 20.828 1.00 98.31 208 GLN A C 1
ATOM 1539 O O . GLN A 1 208 ? -4.138 3.213 21.806 1.00 98.31 208 GLN A O 1
ATOM 1544 N N . VAL A 1 209 ? -5.434 2.981 19.977 1.00 98.25 209 VAL A N 1
ATOM 1545 C CA . VAL A 1 209 ? -6.153 4.254 20.057 1.00 98.25 209 VAL A CA 1
ATOM 1546 C C . VAL A 1 209 ? -7.643 4.001 19.836 1.00 98.25 209 VAL A C 1
ATOM 1548 O O . VAL A 1 209 ? -8.026 2.971 19.278 1.00 98.25 209 VAL A O 1
ATOM 1551 N N . GLU A 1 210 ? -8.489 4.918 20.297 1.00 98.44 210 GLU A N 1
ATOM 1552 C CA . GLU A 1 210 ? -9.929 4.858 20.034 1.00 98.44 210 GLU A CA 1
ATOM 1553 C C . GLU A 1 210 ? -10.202 4.852 18.524 1.00 98.44 210 GLU A C 1
ATOM 1555 O O . GLU A 1 210 ? -9.523 5.532 17.759 1.00 98.44 210 GLU A O 1
ATOM 1560 N N . GLY A 1 211 ? -11.143 4.018 18.081 1.00 98.50 211 GLY A N 1
ATOM 1561 C CA . GLY A 1 211 ? -11.421 3.815 16.660 1.00 98.50 211 GLY A CA 1
ATOM 1562 C C . GLY A 1 211 ? -10.418 2.908 15.940 1.00 98.50 211 GLY A C 1
ATOM 1563 O O . GLY A 1 211 ? -10.641 2.575 14.778 1.00 98.50 211 GLY A O 1
ATOM 1564 N N . ALA A 1 212 ? -9.342 2.465 16.602 1.00 98.69 212 ALA A N 1
ATOM 1565 C CA . ALA A 1 212 ? -8.214 1.697 16.061 1.00 98.69 212 ALA A CA 1
ATOM 1566 C C . ALA A 1 212 ? -7.375 2.405 14.988 1.00 98.69 212 ALA A C 1
ATOM 1568 O O . ALA A 1 212 ? -6.155 2.290 15.015 1.00 98.69 212 ALA A O 1
ATOM 1569 N N . GLY A 1 213 ? -7.984 3.125 14.051 1.00 98.38 213 GLY A N 1
ATOM 1570 C CA . GLY A 1 213 ? -7.280 3.791 12.962 1.00 98.38 213 GLY A CA 1
ATOM 1571 C C . GLY A 1 213 ? -6.711 2.813 11.934 1.00 98.38 213 GLY A C 1
ATOM 1572 O O . GLY A 1 213 ? -5.520 2.856 11.615 1.00 98.38 213 GLY A O 1
ATOM 1573 N N . PHE A 1 214 ? -7.559 1.903 11.444 1.00 98.81 214 PHE A N 1
ATOM 1574 C CA . PHE A 1 214 ? -7.182 0.899 10.452 1.00 98.81 214 PHE A CA 1
ATOM 1575 C C . PHE A 1 214 ? -6.696 1.554 9.157 1.00 98.81 214 PHE A C 1
ATOM 1577 O O . PHE A 1 214 ? -7.344 2.454 8.630 1.00 98.81 214 PHE A O 1
ATOM 1584 N N . HIS A 1 215 ? -5.579 1.088 8.620 1.00 98.81 215 HIS A N 1
ATOM 1585 C CA . HIS A 1 215 ? -5.023 1.588 7.371 1.00 98.81 215 HIS A CA 1
ATOM 1586 C C . HIS A 1 215 ? -4.299 0.479 6.614 1.00 98.81 215 HIS A C 1
ATOM 1588 O O . HIS A 1 215 ? -3.845 -0.507 7.202 1.00 98.81 215 HIS A O 1
ATOM 1594 N N . ALA A 1 216 ? -4.172 0.657 5.303 1.00 98.75 216 ALA A N 1
ATOM 1595 C CA . ALA A 1 216 ? -3.457 -0.280 4.453 1.00 98.75 216 ALA A CA 1
ATOM 1596 C C . ALA A 1 216 ? -2.799 0.425 3.264 1.00 98.75 216 ALA A C 1
ATOM 1598 O O . ALA A 1 216 ? -3.169 1.537 2.888 1.00 98.75 216 ALA A O 1
ATOM 1599 N N . GLY A 1 217 ? -1.811 -0.230 2.674 1.00 98.31 217 GLY A N 1
ATOM 1600 C CA . GLY A 1 217 ? -1.037 0.294 1.564 1.00 98.31 217 GLY A CA 1
ATOM 1601 C C . GLY A 1 217 ? -0.061 -0.746 1.044 1.00 98.31 217 GLY A C 1
ATOM 1602 O O . GLY A 1 217 ? -0.156 -1.923 1.385 1.00 98.31 217 GLY A O 1
ATOM 1603 N N . ASP A 1 218 ? 0.882 -0.276 0.235 1.00 98.00 218 ASP A N 1
ATOM 1604 C CA . ASP A 1 218 ? 1.972 -1.086 -0.314 1.00 98.00 218 ASP A CA 1
ATOM 1605 C C . ASP A 1 218 ? 1.489 -2.398 -0.972 1.00 98.00 218 ASP A C 1
ATOM 1607 O O . ASP A 1 218 ? 1.673 -3.481 -0.424 1.00 98.00 218 ASP A O 1
ATOM 1611 N N . PRO A 1 219 ? 0.768 -2.324 -2.106 1.00 97.81 219 PRO A N 1
ATOM 1612 C CA . PRO A 1 219 ? 0.276 -3.517 -2.790 1.00 97.81 219 PRO A CA 1
ATOM 1613 C C . PRO A 1 219 ? 1.410 -4.290 -3.483 1.00 97.81 219 PRO A C 1
ATOM 1615 O O . PRO A 1 219 ? 2.212 -3.684 -4.197 1.00 97.81 219 PRO A O 1
ATOM 1618 N N . HIS A 1 220 ? 1.403 -5.622 -3.332 1.00 97.31 220 HIS A N 1
ATOM 1619 C CA . HIS A 1 220 ? 2.296 -6.587 -3.997 1.00 97.31 220 HIS A CA 1
ATOM 1620 C C . HIS A 1 220 ? 1.514 -7.552 -4.893 1.00 97.31 220 HIS A C 1
ATOM 1622 O O . HIS A 1 220 ? 0.412 -8.000 -4.488 1.00 97.31 220 HIS A O 1
#

Nearest PDB structures (foldseek):
  2ii1-assembly2_B  TM=8.634E-01  e=3.760E-13  Halalkalibacterium halodurans
  2f4l-assembly1_B  TM=8.950E-01  e=3.221E-10  Thermotoga maritima MSB8
  3b9t-assembly2_D  TM=7.237E-01  e=5.397E-12  Methylobacillus flagellatus KT
  9gaw-assembly1_A  TM=4.898E-01  e=6.925E+00  Homo sapiens
  6q6g-assembly1_A  TM=4.073E-01  e=5.751E+00  Homo sapiens

Foldseek 3Di:
DEFEQAPVFKDFQFFAAQPRDWPAEDAVVDDYHYDADALPLCDVLQVNHNCVSCVVVVQHSVLRDPSSRRCSPPCPPDDPVPGHSWIKGTQYFHQPDAFQDKDKDAQAADDDSHQKDKDKDADLDDDCSPPPCPPGIDIWIWGHDPQWIWTDDPDRDIDIDGHFKAFQFKFFHHHDPDTHGQPDADLGGRRNHDSVRGHGDIDIGGQHYHRRRIMTYNMD

Secondary structure (DSSP, 8-state):
-EE---TTTEEESEE-BTTPPPSEEE-TT---EE----STTTSGGGTS-HHHHHHTTT--TTTS-HHHHHHHHH-TT--TTTS-S-EEEEEEEETT--TT-EEEEE------SSSEEEEEE-TT-SS-TTTS-TTS-EEEEEEEETTEEEEE-STT-EEEEE----EEEEE--BSSSSPEESSS-BTTEEE---TT--TT-EEEEE--STTTTEEEEEE-

pLDDT: mean 95.15, std 5.47, range [60.97, 98.81]

Sequence (220 aa):
MYVPATAKTVHWGRLPCRSTPPVAEIPSGGAVTLDTVSHEGILEDQGRDPVAFFGAYGVRPEDVLSDARELAASHAGRDPARDGPHVVTGPVHVTSARPGDVLRVETLSLRRRAGYGIVSTRHGRGALPGEFALRGPEFTFCRTEGDTGLIGYGAGRAARFPLAPFLGLTGVATASEEPAHSVPPGRHGGNLDIKHLVTGSTLYLPVQVEGAGFHAGDPH